Protein AF-A0A925C341-F1 (afdb_monomer_lite)

Foldseek 3Di:
DDDLDQFEEEELPLVWPVNVVVVVVVVPPPSHHYDYFDPVCSVPLVSLLVVQLVGQEYEYPDEQVVLVSSVVSLVVVPPSGHQYEYAYLNPCPPPLEQEPQCVLDPCSVVVNVPGSHYYYADPQLSVVSVPVVVCCVVVVDPPPHPDDDDDDDDQVSVIDVSVVCVVVVNDDPDDDDPPVVPDSCNVND

Structure (mmCIF, N/CA/C/O backbone):
data_AF-A0A925C341-F1
#
_entry.id   AF-A0A925C341-F1
#
loop_
_atom_site.group_PDB
_atom_site.id
_atom_site.type_symbol
_atom_site.label_atom_id
_atom_site.label_alt_id
_atom_site.label_comp_id
_atom_site.label_asym_id
_atom_site.label_entity_id
_atom_site.label_seq_id
_atom_site.pdbx_PDB_ins_code
_atom_site.Cartn_x
_atom_site.Cartn_y
_atom_site.Cartn_z
_atom_site.occupancy
_atom_site.B_iso_or_equiv
_atom_site.auth_seq_id
_atom_site.auth_comp_id
_atom_site.auth_asym_id
_atom_site.auth_atom_id
_atom_site.pdbx_PDB_model_num
ATOM 1 N N . MET A 1 1 ? -34.939 2.148 5.006 1.00 39.25 1 MET A N 1
ATOM 2 C CA . MET A 1 1 ? -34.348 3.301 5.716 1.00 39.25 1 MET A CA 1
ATOM 3 C C . MET A 1 1 ? -32.857 3.028 5.835 1.00 39.25 1 MET A C 1
ATOM 5 O O . MET A 1 1 ? -32.471 2.257 6.698 1.00 39.25 1 MET A O 1
ATOM 9 N N . SER A 1 2 ? -32.047 3.520 4.893 1.00 46.53 2 SER A N 1
ATOM 10 C CA . SER A 1 2 ? -30.595 3.312 4.934 1.00 46.53 2 SER A CA 1
ATOM 11 C C . SER A 1 2 ? -30.014 4.345 5.885 1.00 46.53 2 SER A C 1
ATOM 13 O O . SER A 1 2 ? -29.970 5.527 5.552 1.00 46.53 2 SER A O 1
ATOM 15 N N . THR A 1 3 ? -29.629 3.931 7.086 1.00 47.81 3 THR A N 1
ATOM 16 C CA . THR A 1 3 ? -28.760 4.750 7.927 1.00 47.81 3 THR A CA 1
ATOM 17 C C . THR A 1 3 ? -27.482 4.989 7.133 1.00 47.81 3 THR A C 1
ATOM 19 O O . THR A 1 3 ? -26.828 4.036 6.715 1.00 47.81 3 THR A O 1
ATOM 22 N N . SER A 1 4 ? -27.182 6.253 6.850 1.00 69.44 4 SER A N 1
ATOM 23 C CA . SER A 1 4 ? -25.931 6.686 6.231 1.00 69.44 4 SER A CA 1
ATOM 24 C C . SER A 1 4 ? -24.782 6.369 7.191 1.00 69.44 4 SER A C 1
ATOM 26 O O . SER A 1 4 ? -24.394 7.216 7.989 1.00 69.44 4 SER A O 1
ATOM 28 N N . HIS A 1 5 ? -24.298 5.126 7.178 1.00 87.06 5 HIS A N 1
ATOM 29 C CA . HIS A 1 5 ? -23.065 4.746 7.859 1.00 87.06 5 HIS A CA 1
ATOM 30 C C . HIS A 1 5 ? -21.906 5.365 7.087 1.00 87.06 5 HIS A C 1
ATOM 32 O O . HIS A 1 5 ? -21.664 4.977 5.945 1.00 87.06 5 HIS A O 1
ATOM 38 N N . THR A 1 6 ? -21.242 6.353 7.681 1.00 94.25 6 THR A N 1
ATOM 39 C CA . THR A 1 6 ? -19.999 6.910 7.144 1.00 94.25 6 THR A CA 1
ATOM 40 C C . THR A 1 6 ? -18.870 5.934 7.474 1.00 94.25 6 THR A C 1
ATOM 42 O O . THR A 1 6 ? -18.585 5.757 8.661 1.00 94.25 6 THR A O 1
ATOM 45 N N . PRO A 1 7 ? -18.225 5.295 6.480 1.00 96.69 7 PRO A N 1
ATOM 46 C CA . PRO A 1 7 ? -17.133 4.370 6.736 1.00 96.69 7 PRO A CA 1
ATOM 47 C C . PRO A 1 7 ? -15.959 5.059 7.430 1.00 96.69 7 PRO A C 1
ATOM 49 O O . PRO A 1 7 ? -15.522 6.138 7.022 1.00 96.69 7 PRO A O 1
ATOM 52 N N . LYS A 1 8 ? -15.425 4.406 8.454 1.00 97.69 8 LYS A N 1
ATOM 53 C CA . LYS A 1 8 ? -14.274 4.848 9.234 1.00 97.69 8 LYS A CA 1
ATOM 54 C C . LYS A 1 8 ? -13.004 4.202 8.702 1.00 97.69 8 LYS A C 1
ATOM 56 O O . LYS A 1 8 ? -12.953 2.984 8.526 1.00 97.69 8 LYS A O 1
ATOM 61 N N . VAL A 1 9 ? -11.973 5.008 8.479 1.00 98.00 9 VAL A N 1
ATOM 62 C CA . VAL A 1 9 ? -10.688 4.577 7.920 1.00 98.00 9 VAL A CA 1
ATOM 63 C C . VAL A 1 9 ? -9.564 4.914 8.888 1.00 98.00 9 VAL A C 1
ATOM 65 O O . VAL A 1 9 ? -9.391 6.072 9.253 1.00 98.00 9 VAL A O 1
ATOM 68 N N . PHE A 1 10 ? -8.768 3.921 9.271 1.00 97.56 10 PHE A N 1
ATOM 69 C CA . PHE A 1 10 ? -7.524 4.121 10.018 1.00 97.56 10 PHE A CA 1
ATOM 70 C C . PHE A 1 10 ? -6.320 4.000 9.078 1.00 97.56 10 PHE A C 1
ATOM 72 O O . PHE A 1 10 ? -6.251 3.064 8.285 1.00 97.56 10 PHE A O 1
ATOM 79 N N . ILE A 1 11 ? -5.360 4.922 9.169 1.00 97.00 11 ILE A N 1
ATOM 80 C CA . ILE A 1 11 ? -4.094 4.851 8.424 1.00 97.00 11 ILE A CA 1
ATOM 81 C C . ILE A 1 11 ? -2.979 4.459 9.400 1.00 97.00 11 ILE A C 1
ATOM 83 O O . ILE A 1 11 ? -2.447 5.292 10.138 1.00 97.00 11 ILE A O 1
ATOM 87 N N . ASP A 1 12 ? -2.596 3.186 9.399 1.00 95.44 12 ASP A N 1
ATOM 88 C CA . ASP A 1 12 ? -1.495 2.696 10.224 1.00 95.44 12 ASP A CA 1
ATOM 89 C C . ASP A 1 12 ? -0.165 3.063 9.556 1.00 95.44 12 ASP A C 1
ATOM 91 O O . ASP A 1 12 ? 0.133 2.615 8.451 1.00 95.44 12 ASP A O 1
ATOM 95 N N . GLY A 1 13 ? 0.623 3.932 10.191 1.00 92.19 13 GLY A N 1
ATOM 96 C CA . GLY A 1 13 ? 1.803 4.539 9.562 1.00 92.19 13 GLY A CA 1
ATOM 97 C C . GLY A 1 13 ? 1.541 5.883 8.868 1.00 92.19 13 GLY A C 1
ATOM 98 O O . GLY A 1 13 ? 2.307 6.273 7.988 1.00 92.19 13 GLY A O 1
ATOM 99 N N . GLU A 1 14 ? 0.517 6.637 9.287 1.00 88.69 14 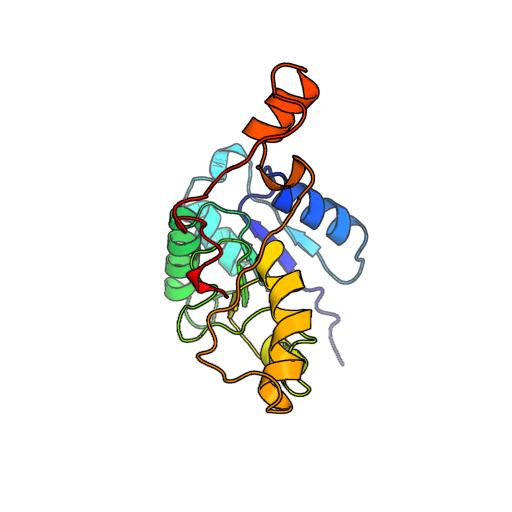GLU A N 1
ATOM 100 C CA . GLU A 1 14 ? 0.148 7.947 8.709 1.00 88.69 14 GLU A CA 1
ATOM 101 C C . GLU A 1 14 ? 1.257 9.020 8.694 1.00 88.69 14 GLU A C 1
ATOM 103 O O . GLU A 1 14 ? 1.151 10.005 7.974 1.00 88.69 14 GLU A O 1
ATOM 108 N N . ALA A 1 15 ? 2.325 8.849 9.479 1.00 85.88 15 ALA A N 1
ATOM 109 C CA . ALA A 1 15 ? 3.463 9.772 9.517 1.00 85.88 15 ALA A CA 1
ATOM 110 C C . ALA A 1 15 ? 4.525 9.500 8.430 1.00 85.88 15 ALA A C 1
ATOM 112 O O . ALA A 1 15 ? 5.465 10.281 8.284 1.00 85.88 15 ALA A O 1
ATOM 113 N N . GLY A 1 16 ? 4.434 8.373 7.715 1.00 85.62 16 GLY A N 1
ATOM 114 C CA . GLY A 1 16 ? 5.285 8.079 6.560 1.00 85.62 16 GLY A CA 1
ATOM 115 C C . GLY A 1 16 ? 4.806 8.814 5.309 1.00 85.62 16 GLY A C 1
ATOM 116 O O . GLY A 1 16 ? 3.647 9.202 5.236 1.00 85.62 16 GLY A O 1
ATOM 117 N N . THR A 1 17 ? 5.665 8.965 4.300 1.00 86.19 17 THR A N 1
ATOM 118 C CA . THR A 1 17 ? 5.344 9.689 3.051 1.00 86.19 17 THR A CA 1
ATOM 119 C C . THR A 1 17 ? 4.051 9.196 2.396 1.00 86.19 17 THR A C 1
ATOM 121 O O . THR A 1 17 ? 3.150 9.991 2.150 1.00 86.19 17 THR A O 1
ATOM 124 N N . THR A 1 18 ? 3.902 7.880 2.217 1.00 90.06 18 THR A N 1
ATOM 125 C CA . THR A 1 18 ? 2.676 7.269 1.674 1.00 90.06 18 THR A CA 1
ATOM 126 C C . THR A 1 18 ? 1.452 7.555 2.547 1.00 90.06 18 THR A C 1
ATOM 128 O O . THR A 1 18 ? 0.382 7.877 2.038 1.00 90.06 18 THR A O 1
ATOM 131 N N . GLY A 1 19 ? 1.607 7.463 3.872 1.00 92.69 19 GLY A N 1
ATOM 132 C CA . GLY A 1 19 ? 0.531 7.718 4.828 1.00 92.69 19 GLY A CA 1
ATOM 133 C C . GLY A 1 19 ? 0.066 9.173 4.825 1.00 92.69 19 GLY A C 1
ATOM 134 O O . GLY A 1 19 ? -1.139 9.415 4.848 1.00 92.69 19 GLY A O 1
ATOM 135 N N . LEU A 1 20 ? 1.002 10.121 4.722 1.00 91.38 20 LEU A N 1
ATOM 136 C CA . LEU A 1 20 ? 0.723 11.553 4.618 1.00 91.38 20 LEU A CA 1
ATOM 137 C C . LEU A 1 20 ? -0.084 11.859 3.354 1.00 91.38 20 LEU A C 1
ATOM 139 O O . LEU A 1 20 ? -1.140 12.474 3.450 1.00 91.38 20 LEU A O 1
ATOM 143 N N . GLU A 1 21 ? 0.340 11.355 2.192 1.00 92.31 21 GLU A N 1
ATOM 144 C CA . GLU A 1 21 ? -0.402 11.566 0.943 1.00 92.31 21 GLU A CA 1
ATOM 145 C C . GLU A 1 21 ? -1.815 10.975 0.986 1.00 92.31 21 GLU A C 1
ATOM 147 O O . GLU A 1 21 ? -2.765 11.582 0.489 1.00 92.31 21 GLU A O 1
ATOM 152 N N . ILE A 1 22 ? -1.975 9.776 1.556 1.00 94.75 22 ILE A N 1
ATOM 153 C CA . ILE A 1 22 ? -3.294 9.149 1.695 1.00 94.75 22 ILE A CA 1
ATOM 154 C C . ILE A 1 22 ? -4.168 9.980 2.627 1.00 94.75 22 ILE A C 1
ATOM 156 O O . ILE A 1 22 ? -5.316 10.254 2.288 1.00 94.75 22 ILE A O 1
ATOM 160 N N . ARG A 1 23 ? -3.635 10.428 3.766 1.00 94.00 23 ARG A N 1
ATOM 161 C CA . ARG A 1 23 ? -4.369 11.285 4.698 1.00 94.00 23 ARG A CA 1
ATOM 162 C C . ARG A 1 23 ? -4.805 12.585 4.031 1.00 94.00 23 ARG A C 1
ATOM 164 O O . ARG A 1 23 ? -5.965 12.960 4.164 1.00 94.00 23 ARG A O 1
ATOM 171 N N . ASP A 1 24 ? -3.919 13.227 3.278 1.00 93.19 24 ASP A N 1
ATOM 172 C CA . ASP A 1 24 ? -4.217 14.475 2.576 1.00 93.19 24 ASP A CA 1
ATOM 173 C C . ASP A 1 24 ? -5.306 14.276 1.509 1.00 93.19 24 ASP A C 1
ATOM 175 O O . ASP A 1 24 ? -6.201 15.111 1.370 1.00 93.19 24 ASP A O 1
ATOM 179 N N . ARG A 1 25 ? -5.303 13.141 0.795 1.00 94.31 25 ARG A N 1
ATOM 180 C CA . ARG A 1 25 ? -6.384 12.776 -0.139 1.00 94.31 25 ARG A CA 1
ATOM 181 C C . ARG A 1 25 ? -7.706 12.528 0.592 1.00 94.31 25 ARG A C 1
ATOM 183 O O . ARG A 1 25 ? -8.734 13.058 0.179 1.00 94.31 25 ARG A O 1
ATOM 190 N N . LEU A 1 26 ? -7.687 11.757 1.681 1.00 94.88 26 LEU A N 1
ATOM 191 C CA . LEU A 1 26 ? -8.894 11.412 2.440 1.00 94.88 26 LEU A CA 1
ATOM 192 C C . LEU A 1 26 ? -9.479 12.601 3.213 1.00 94.88 26 LEU A C 1
ATOM 194 O O . LEU A 1 26 ? -10.687 12.642 3.416 1.00 94.88 26 LEU A O 1
ATOM 198 N N . ALA A 1 27 ? -8.674 13.604 3.573 1.00 90.69 27 ALA A N 1
ATOM 199 C CA . ALA A 1 27 ? -9.156 14.845 4.187 1.00 90.69 27 ALA A CA 1
ATOM 200 C C . ALA A 1 27 ? -10.160 15.608 3.300 1.00 90.69 27 ALA A C 1
ATOM 202 O O . ALA A 1 27 ? -10.959 16.395 3.805 1.00 90.69 27 ALA A O 1
ATOM 203 N N . HIS A 1 28 ? -10.139 15.355 1.989 1.00 92.50 28 HIS A N 1
ATOM 204 C CA . HIS A 1 28 ? -11.037 15.956 1.006 1.00 92.50 28 HIS A CA 1
ATOM 205 C C . HIS A 1 28 ? -12.145 14.996 0.533 1.00 92.50 28 HIS A C 1
ATOM 207 O O . HIS A 1 28 ? -12.879 15.328 -0.397 1.00 92.50 28 HIS A O 1
ATOM 213 N N . GLU A 1 29 ? -12.286 13.816 1.147 1.00 94.88 29 GLU A N 1
ATOM 214 C CA . GLU A 1 29 ? -13.308 12.822 0.804 1.00 94.88 29 GLU A CA 1
ATOM 215 C C . GLU A 1 29 ? -14.443 12.838 1.847 1.00 94.88 29 GLU A C 1
ATOM 217 O O . GLU A 1 29 ? -14.326 12.212 2.900 1.00 94.88 29 GLU A O 1
ATOM 222 N N . PRO A 1 30 ? -15.574 13.522 1.580 1.00 93.50 30 PRO A N 1
ATOM 223 C CA . PRO A 1 30 ? -16.647 13.691 2.563 1.00 93.50 30 PRO A CA 1
ATOM 224 C C . PRO A 1 30 ? -17.398 12.392 2.885 1.00 93.50 30 PRO A C 1
ATOM 226 O O . PRO A 1 30 ? -18.218 12.369 3.803 1.00 93.50 30 PRO A O 1
ATOM 229 N N . ARG A 1 31 ? -17.172 11.316 2.120 1.00 95.19 31 ARG A N 1
ATOM 230 C CA . ARG A 1 31 ? -17.833 10.024 2.329 1.00 95.19 31 ARG A CA 1
ATOM 231 C C . ARG A 1 31 ? -17.152 9.154 3.377 1.00 95.19 31 ARG A C 1
ATOM 233 O O . ARG A 1 31 ? -17.710 8.107 3.672 1.00 95.19 31 ARG A O 1
ATOM 240 N N . VAL A 1 32 ? -15.991 9.530 3.915 1.00 95.81 32 VAL A N 1
ATOM 241 C CA . VAL A 1 32 ? -15.264 8.727 4.911 1.00 95.81 32 VAL A CA 1
ATOM 242 C C . VAL A 1 32 ? -14.876 9.552 6.132 1.00 95.81 32 VAL A C 1
ATOM 244 O O . VAL A 1 32 ? -14.688 10.761 6.058 1.00 95.81 32 VAL A O 1
ATOM 247 N N . GLU A 1 33 ? -14.725 8.881 7.267 1.00 96.31 33 GLU A N 1
ATOM 248 C CA . GLU A 1 33 ? -14.211 9.459 8.504 1.00 96.31 33 GLU A CA 1
ATOM 249 C C . GLU A 1 33 ? -12.816 8.891 8.787 1.00 96.31 33 GLU A C 1
ATOM 251 O O . GLU A 1 33 ? -12.662 7.687 8.982 1.00 96.31 33 GLU A O 1
ATOM 256 N N . VAL A 1 34 ? -11.784 9.737 8.823 1.00 95.62 34 VAL A N 1
ATOM 257 C CA . VAL A 1 34 ? -10.418 9.290 9.139 1.00 95.62 34 VAL A CA 1
ATOM 258 C C . VAL A 1 34 ? -10.222 9.227 10.656 1.00 95.62 34 VAL A C 1
ATOM 260 O O . VAL A 1 34 ? -10.560 10.160 11.385 1.00 95.62 34 VAL A O 1
ATOM 263 N N . ARG A 1 35 ? -9.667 8.114 11.136 1.00 95.25 35 ARG A N 1
ATOM 264 C CA . ARG A 1 35 ? -9.288 7.863 12.528 1.00 95.25 35 ARG A CA 1
ATOM 265 C C . ARG A 1 35 ? -7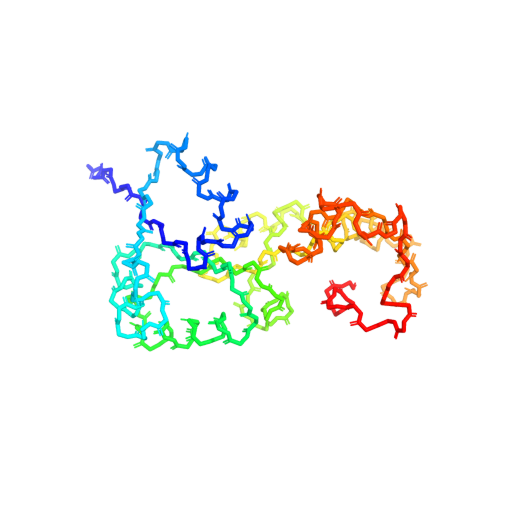.773 7.756 12.654 1.00 95.25 35 ARG A C 1
ATOM 267 O O . ARG A 1 35 ? -7.108 7.239 11.759 1.00 95.25 35 ARG A O 1
ATOM 274 N N . SER A 1 36 ? -7.267 8.168 13.811 1.00 91.81 36 SER A N 1
ATOM 275 C CA . SER A 1 36 ? -5.848 8.110 14.164 1.00 91.81 36 SER A CA 1
ATOM 276 C C . SER A 1 36 ? -5.681 7.632 15.601 1.00 91.81 36 SER A C 1
ATOM 278 O O . SER A 1 36 ? -6.541 7.861 16.452 1.00 91.81 36 SER A O 1
ATOM 280 N N . ILE A 1 37 ? -4.557 6.975 15.871 1.00 92.44 37 ILE A N 1
ATOM 281 C CA . ILE A 1 37 ? -4.109 6.646 17.229 1.00 92.44 37 ILE A CA 1
ATOM 282 C C . ILE A 1 37 ? -3.261 7.816 17.731 1.00 92.44 37 ILE A C 1
ATOM 284 O O . ILE A 1 37 ? -2.598 8.479 16.934 1.00 92.44 37 ILE A O 1
ATOM 288 N N . ASP A 1 38 ? -3.243 8.049 19.045 1.00 90.12 38 ASP A N 1
ATOM 289 C CA . ASP A 1 38 ? -2.263 8.952 19.652 1.00 90.12 38 ASP A CA 1
ATOM 290 C C . ASP A 1 38 ? -0.846 8.627 19.116 1.00 90.12 38 ASP A C 1
ATOM 292 O O . ASP A 1 38 ? -0.405 7.473 19.206 1.00 90.12 38 ASP A O 1
ATOM 296 N N . PRO A 1 39 ? -0.106 9.606 18.560 1.00 88.00 39 PRO A N 1
ATOM 297 C CA . PRO A 1 39 ? 1.240 9.385 18.041 1.00 88.00 39 PRO A CA 1
ATOM 298 C C . PRO A 1 39 ? 2.203 8.703 19.027 1.00 88.00 39 PRO A C 1
ATOM 300 O O . PRO A 1 39 ? 3.107 7.983 18.588 1.00 88.00 39 PRO A O 1
ATOM 303 N N . ALA A 1 40 ? 2.019 8.887 20.339 1.00 91.06 40 ALA A N 1
ATOM 304 C CA . ALA A 1 40 ? 2.802 8.217 21.378 1.00 91.06 40 ALA A CA 1
ATOM 305 C C . ALA A 1 40 ? 2.497 6.711 21.480 1.00 91.06 40 ALA A C 1
ATOM 307 O O . ALA A 1 40 ? 3.376 5.926 21.834 1.00 91.06 40 ALA A O 1
ATOM 308 N N . LEU A 1 41 ? 1.283 6.295 21.112 1.00 91.44 41 LEU A N 1
ATOM 309 C CA . LEU A 1 41 ? 0.786 4.918 21.183 1.00 91.44 41 LEU A CA 1
ATOM 310 C C . LEU A 1 41 ? 0.821 4.187 19.832 1.00 91.44 41 LEU A C 1
ATOM 312 O O . LEU A 1 41 ? 0.426 3.032 19.746 1.00 91.44 41 LEU A O 1
ATOM 316 N N . ARG A 1 42 ? 1.340 4.798 18.760 1.00 84.38 42 ARG A N 1
ATOM 317 C CA . ARG A 1 42 ? 1.352 4.196 17.405 1.00 84.38 42 ARG A CA 1
ATOM 318 C C . ARG A 1 42 ? 2.088 2.849 17.287 1.00 84.38 42 ARG A C 1
ATOM 320 O O . ARG A 1 42 ? 1.874 2.094 16.339 1.00 84.38 42 ARG A O 1
ATOM 327 N N . LYS A 1 43 ? 3.003 2.560 18.218 1.00 86.69 43 LYS A N 1
ATOM 328 C CA . LYS A 1 43 ? 3.723 1.275 18.309 1.00 86.69 43 LYS A CA 1
ATOM 329 C C . LYS A 1 43 ? 3.123 0.323 19.349 1.00 86.69 43 LYS A C 1
ATOM 331 O O . LYS A 1 43 ? 3.606 -0.795 19.481 1.00 86.69 43 LYS A O 1
ATOM 336 N N . ASP A 1 44 ? 2.106 0.761 20.084 1.00 93.25 44 ASP A N 1
ATOM 337 C CA . ASP A 1 44 ? 1.433 -0.043 21.093 1.00 93.25 44 ASP A CA 1
ATOM 338 C C . ASP A 1 44 ? 0.422 -0.990 20.431 1.00 93.25 44 ASP A C 1
ATOM 340 O O . ASP A 1 44 ? -0.486 -0.572 19.706 1.00 93.25 44 ASP A O 1
ATOM 344 N N . GLN A 1 45 ? 0.587 -2.292 20.668 1.00 93.12 45 GLN A N 1
ATOM 345 C CA . GLN A 1 45 ? -0.260 -3.312 20.049 1.00 93.12 45 GLN A CA 1
ATOM 346 C C . GLN A 1 45 ? -1.699 -3.285 20.576 1.00 93.12 45 GLN A C 1
ATOM 348 O O . GLN A 1 45 ? -2.622 -3.606 19.826 1.00 93.12 45 GLN A O 1
ATOM 353 N N . ALA A 1 46 ? -1.918 -2.906 21.839 1.00 94.19 46 ALA A N 1
ATOM 354 C CA . ALA A 1 46 ? -3.254 -2.855 22.423 1.00 94.19 46 ALA A CA 1
ATOM 355 C C . ALA A 1 46 ? -4.050 -1.671 21.861 1.00 94.19 46 ALA A C 1
ATOM 357 O O . ALA A 1 46 ? -5.201 -1.851 21.465 1.00 94.19 46 ALA A O 1
ATOM 358 N N . ALA A 1 47 ? -3.421 -0.500 21.740 1.00 95.50 47 ALA A N 1
ATOM 359 C CA . ALA A 1 47 ? -3.993 0.679 21.101 1.00 95.50 47 ALA A CA 1
ATOM 360 C C . ALA A 1 47 ? -4.318 0.407 19.628 1.00 95.50 47 ALA A C 1
ATOM 362 O O . ALA A 1 47 ? -5.423 0.706 19.174 1.00 95.50 47 ALA A O 1
ATOM 363 N N . ARG A 1 48 ? -3.403 -0.240 18.895 1.00 95.69 48 ARG A N 1
ATOM 364 C CA . ARG A 1 48 ? -3.653 -0.645 17.507 1.00 95.69 48 ARG A CA 1
ATOM 365 C C . ARG A 1 48 ? -4.821 -1.616 17.403 1.00 95.69 48 ARG A C 1
ATOM 367 O O . ARG A 1 48 ? -5.724 -1.399 16.605 1.00 95.69 48 ARG A O 1
ATOM 374 N N . ARG A 1 49 ? -4.853 -2.652 18.243 1.00 95.88 49 ARG A N 1
ATOM 375 C CA . ARG A 1 49 ? -5.958 -3.618 18.270 1.00 95.88 49 ARG A CA 1
ATOM 376 C C . ARG A 1 49 ? -7.296 -2.964 18.621 1.00 95.88 49 ARG A C 1
ATOM 378 O O . ARG A 1 49 ? -8.316 -3.371 18.074 1.00 95.88 49 ARG A O 1
ATOM 385 N N . ALA A 1 50 ? -7.309 -1.996 19.537 1.00 95.88 50 ALA A N 1
ATOM 386 C CA . ALA A 1 50 ? -8.509 -1.233 19.869 1.00 95.88 50 ALA A CA 1
ATOM 387 C C . ALA A 1 50 ? -8.996 -0.432 18.654 1.00 95.88 50 ALA A C 1
ATOM 389 O O . ALA A 1 50 ? -10.145 -0.590 18.260 1.00 95.88 50 ALA A O 1
ATOM 390 N N . MET A 1 51 ? -8.099 0.308 17.994 1.00 97.12 51 MET A N 1
ATOM 391 C CA . MET A 1 51 ? -8.420 1.074 16.786 1.00 97.12 51 MET A CA 1
ATOM 392 C C . MET A 1 51 ? -8.960 0.194 15.654 1.00 97.12 51 MET A C 1
ATOM 394 O O . MET A 1 51 ? -9.943 0.557 15.017 1.00 97.12 51 MET A O 1
ATOM 398 N N . LEU A 1 52 ? -8.369 -0.986 15.426 1.00 97.62 52 LEU A N 1
ATOM 399 C CA . LEU A 1 52 ? -8.836 -1.918 14.394 1.00 97.62 52 LEU A CA 1
ATOM 400 C C . LEU A 1 52 ? -10.304 -2.332 14.588 1.00 97.62 52 LEU A C 1
ATOM 402 O O . LEU A 1 52 ? -11.001 -2.499 13.597 1.00 97.62 52 LEU A O 1
ATOM 406 N N . ARG A 1 53 ? -10.791 -2.453 15.831 1.00 96.50 53 ARG A N 1
ATOM 407 C CA . ARG A 1 53 ? -12.205 -2.774 16.113 1.00 96.50 53 ARG A CA 1
ATOM 408 C C . ARG A 1 53 ? -13.168 -1.619 15.836 1.00 96.50 53 ARG A C 1
ATOM 410 O O . ARG A 1 53 ? -14.373 -1.833 15.774 1.00 96.50 53 ARG A O 1
ATOM 417 N N . GLU A 1 54 ? -12.663 -0.393 15.753 1.00 96.12 54 GLU A N 1
ATOM 418 C CA . GLU A 1 54 ? -13.483 0.818 15.656 1.00 96.12 54 GLU A CA 1
ATOM 419 C C . GLU A 1 54 ? -13.642 1.337 14.223 1.00 96.12 54 GLU A C 1
ATOM 421 O O . GLU A 1 54 ? -14.387 2.299 14.000 1.00 96.12 54 GLU A O 1
ATOM 426 N N . VAL A 1 55 ? -12.947 0.725 13.261 1.00 98.00 55 VAL A N 1
ATOM 427 C CA . VAL A 1 55 ? -12.906 1.159 11.862 1.00 98.00 55 VAL A CA 1
ATOM 428 C C . VAL A 1 55 ? -13.446 0.100 10.911 1.00 98.00 55 VAL A C 1
ATOM 430 O O . VAL A 1 55 ? -13.439 -1.087 11.209 1.00 98.00 55 VAL A O 1
ATOM 433 N N . ASP A 1 56 ? -13.895 0.535 9.736 1.00 97.75 56 ASP A N 1
ATOM 434 C CA . ASP A 1 56 ? -14.366 -0.354 8.671 1.00 97.75 56 ASP A CA 1
ATOM 435 C C . ASP A 1 56 ? -13.218 -0.797 7.748 1.00 97.75 56 ASP A C 1
ATOM 437 O O . ASP A 1 56 ? -13.273 -1.858 7.119 1.00 97.75 56 ASP A O 1
ATOM 441 N N . LEU A 1 57 ? -12.173 0.030 7.650 1.00 97.94 57 LEU A N 1
ATOM 442 C CA . LEU A 1 57 ? -10.996 -0.184 6.815 1.00 97.94 57 LEU A CA 1
ATOM 443 C C . LEU A 1 57 ? -9.737 0.295 7.544 1.00 97.94 57 LEU A C 1
ATOM 445 O O . LEU A 1 57 ? -9.708 1.392 8.102 1.00 97.94 57 LEU A O 1
ATOM 449 N N . VAL A 1 58 ? -8.666 -0.489 7.459 1.00 98.31 58 VAL A N 1
ATOM 450 C CA . VAL A 1 58 ? -7.311 -0.046 7.794 1.00 98.31 58 VAL A CA 1
ATOM 451 C C . VAL A 1 58 ? -6.440 -0.010 6.541 1.00 98.31 58 VAL A C 1
ATOM 453 O O . VAL A 1 58 ? -6.437 -0.951 5.744 1.00 98.31 58 VAL A O 1
ATOM 456 N N . VAL A 1 59 ? -5.693 1.079 6.373 1.00 98.38 59 VAL A N 1
ATOM 457 C CA . VAL A 1 59 ? -4.664 1.229 5.344 1.00 98.38 59 VAL A CA 1
ATOM 458 C C . VAL A 1 59 ? -3.292 1.088 5.996 1.00 98.38 59 VAL A C 1
ATOM 460 O O . VAL A 1 59 ? -2.961 1.855 6.899 1.00 98.38 59 VAL A O 1
ATOM 463 N N . LEU A 1 60 ? -2.500 0.109 5.562 1.00 97.88 60 LEU A N 1
ATOM 464 C CA . LEU A 1 60 ? -1.175 -0.166 6.114 1.00 97.88 60 LEU A CA 1
ATOM 465 C C . LEU A 1 60 ? -0.110 0.559 5.292 1.00 97.88 60 LEU A C 1
ATOM 467 O O . LEU A 1 60 ? 0.228 0.159 4.180 1.00 97.88 60 LEU A O 1
ATOM 471 N N . CYS A 1 61 ? 0.448 1.615 5.870 1.00 95.44 61 CYS A N 1
ATOM 472 C CA . CYS A 1 61 ? 1.566 2.395 5.345 1.00 95.44 61 CYS A CA 1
ATOM 473 C C . CYS A 1 61 ? 2.835 2.070 6.144 1.00 95.44 61 CYS A C 1
ATOM 475 O O . CYS A 1 61 ? 3.511 2.953 6.678 1.00 95.44 61 CYS A O 1
ATOM 477 N N . LEU A 1 62 ? 3.116 0.774 6.278 1.00 94.12 62 LEU A N 1
ATOM 478 C CA . LEU A 1 62 ? 4.099 0.223 7.205 1.00 94.12 62 LEU A CA 1
ATOM 479 C C . LEU A 1 62 ? 5.219 -0.535 6.476 1.00 94.12 62 LEU A C 1
ATOM 481 O O . LEU A 1 62 ? 5.019 -1.020 5.362 1.00 94.12 62 LEU A O 1
ATOM 485 N N . PRO A 1 63 ? 6.390 -0.707 7.118 1.00 93.00 63 PRO A N 1
ATOM 486 C CA . PRO A 1 63 ? 7.340 -1.744 6.730 1.00 93.00 63 PRO A CA 1
ATOM 487 C C . PRO A 1 63 ? 6.704 -3.140 6.784 1.00 93.00 63 PRO A C 1
ATOM 489 O O . PRO A 1 63 ? 5.807 -3.379 7.594 1.00 93.00 63 PRO A O 1
ATOM 492 N N . ASP A 1 64 ? 7.220 -4.068 5.976 1.00 95.12 64 ASP A N 1
ATOM 493 C CA . ASP A 1 64 ? 6.618 -5.392 5.755 1.00 95.12 64 ASP A CA 1
ATOM 494 C C . ASP A 1 64 ? 6.338 -6.171 7.055 1.00 95.12 64 ASP A C 1
ATOM 496 O O . ASP A 1 64 ? 5.267 -6.756 7.206 1.00 95.12 64 ASP A O 1
ATOM 500 N N . ASP A 1 65 ? 7.266 -6.161 8.016 1.00 96.00 65 ASP A N 1
ATOM 501 C CA . ASP A 1 65 ? 7.094 -6.893 9.279 1.00 96.00 65 ASP A CA 1
ATOM 502 C C . ASP A 1 65 ? 5.983 -6.290 10.146 1.00 96.00 65 ASP A C 1
ATOM 504 O O . ASP A 1 65 ? 5.126 -7.011 10.653 1.00 96.00 65 ASP A O 1
ATOM 508 N N . ALA A 1 66 ? 5.920 -4.961 10.232 1.00 95.31 66 ALA A N 1
ATOM 509 C CA . ALA A 1 66 ? 4.861 -4.273 10.962 1.00 95.31 66 ALA A CA 1
ATOM 510 C C . ALA A 1 66 ? 3.491 -4.440 10.277 1.00 95.31 66 ALA A C 1
ATOM 512 O O . ALA A 1 66 ? 2.478 -4.568 10.963 1.00 95.31 66 ALA A O 1
ATOM 513 N N . ALA A 1 67 ? 3.448 -4.494 8.940 1.00 97.38 67 ALA A N 1
ATOM 514 C CA . ALA A 1 67 ? 2.221 -4.794 8.204 1.00 97.38 67 ALA A CA 1
ATOM 515 C C . ALA A 1 67 ? 1.701 -6.202 8.540 1.00 97.38 67 ALA A C 1
ATOM 517 O O . ALA A 1 67 ? 0.518 -6.367 8.842 1.00 97.38 67 ALA A O 1
ATOM 518 N N . LYS A 1 68 ? 2.584 -7.210 8.572 1.00 97.88 68 LYS A N 1
ATOM 519 C CA . LYS A 1 68 ? 2.237 -8.585 8.979 1.00 97.88 68 LYS A CA 1
ATOM 520 C C . LYS A 1 68 ? 1.743 -8.653 10.424 1.00 97.88 68 LYS A C 1
ATOM 522 O O . LYS A 1 68 ? 0.763 -9.343 10.691 1.00 97.88 68 LYS A O 1
ATOM 527 N N . GLU A 1 69 ? 2.373 -7.924 11.346 1.00 97.12 69 GLU A N 1
ATOM 528 C CA . GLU A 1 69 ? 1.908 -7.825 12.736 1.00 97.12 69 GLU A CA 1
ATOM 529 C C . GLU A 1 69 ? 0.489 -7.249 12.822 1.00 97.12 69 GLU A C 1
ATOM 531 O O . GLU A 1 69 ? -0.359 -7.799 13.524 1.00 97.12 69 GLU A O 1
ATOM 536 N N . THR A 1 70 ? 0.196 -6.172 12.086 1.00 97.12 70 THR A N 1
ATOM 537 C CA . THR A 1 70 ? -1.147 -5.574 12.066 1.00 97.12 70 THR A CA 1
ATOM 538 C C . THR A 1 70 ? -2.185 -6.518 11.453 1.00 97.12 70 THR A C 1
ATOM 540 O O . THR A 1 70 ? -3.290 -6.627 11.985 1.00 97.12 70 THR A O 1
ATOM 543 N N . VAL A 1 71 ? -1.838 -7.264 10.398 1.00 97.94 71 VAL A N 1
ATOM 544 C CA . VAL A 1 71 ? -2.712 -8.310 9.836 1.00 97.94 71 VAL A CA 1
ATOM 545 C C . VAL A 1 71 ? -2.970 -9.418 10.857 1.00 97.94 71 VAL A C 1
ATOM 547 O O . VAL A 1 71 ? -4.119 -9.799 11.052 1.00 97.94 71 VAL A O 1
ATOM 550 N N . ALA A 1 72 ? -1.950 -9.885 11.582 1.00 97.69 72 ALA A N 1
ATOM 551 C CA . ALA A 1 72 ? -2.129 -10.893 12.629 1.00 97.69 72 ALA A CA 1
ATOM 552 C C . ALA A 1 72 ? -3.044 -10.401 13.769 1.00 97.69 72 ALA A C 1
ATOM 554 O O . ALA A 1 72 ? -3.847 -11.169 14.305 1.00 97.69 72 ALA A O 1
ATOM 555 N N . LEU A 1 73 ? -2.965 -9.113 14.125 1.00 97.00 73 LEU A N 1
ATOM 556 C CA . LEU A 1 73 ? -3.883 -8.495 15.084 1.00 97.00 73 LEU A CA 1
ATOM 557 C C . LEU A 1 73 ? -5.323 -8.470 14.566 1.00 97.00 73 LEU A C 1
ATOM 559 O O . LEU A 1 73 ? -6.227 -8.784 15.338 1.00 97.00 73 LEU A O 1
ATOM 563 N N . ALA A 1 74 ? -5.530 -8.123 13.292 1.00 97.19 74 ALA A N 1
ATOM 564 C CA . ALA A 1 74 ? -6.844 -8.147 12.654 1.00 97.19 74 ALA A CA 1
ATOM 565 C C . ALA A 1 74 ? -7.415 -9.573 12.593 1.00 97.19 74 ALA A C 1
ATOM 567 O O . ALA A 1 74 ? -8.579 -9.782 12.913 1.00 97.19 74 ALA A O 1
ATOM 568 N N . ASP A 1 75 ? -6.590 -10.575 12.297 1.00 96.50 75 ASP A N 1
ATOM 569 C CA . ASP A 1 75 ? -7.015 -11.979 12.237 1.00 96.50 75 ASP A CA 1
ATOM 570 C C . ASP A 1 75 ? -7.520 -12.480 13.592 1.00 96.50 75 ASP A C 1
ATOM 572 O O . ASP A 1 75 ? -8.511 -13.206 13.669 1.00 96.50 75 ASP A O 1
ATOM 576 N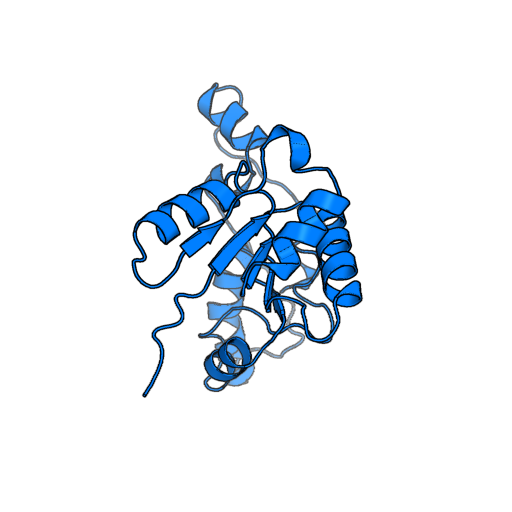 N . ALA A 1 76 ? -6.908 -12.010 14.681 1.00 97.00 76 ALA A N 1
ATOM 577 C CA . ALA A 1 76 ? -7.352 -12.292 16.042 1.00 97.00 76 ALA A CA 1
ATOM 578 C C . ALA A 1 76 ? -8.666 -11.580 16.442 1.00 97.00 76 ALA A C 1
ATOM 580 O O . ALA A 1 76 ? -9.131 -11.777 17.570 1.00 97.00 76 ALA A O 1
ATOM 581 N N . LEU A 1 77 ? -9.241 -10.731 15.579 1.00 96.19 77 LEU A N 1
ATOM 582 C CA . LEU A 1 77 ? -10.559 -10.104 15.759 1.00 96.19 77 LEU A CA 1
ATOM 583 C C . LEU A 1 77 ? -11.696 -10.888 15.083 1.00 96.19 77 LEU A C 1
ATOM 585 O O . LEU A 1 77 ? -12.851 -10.679 15.437 1.00 96.19 77 LEU A O 1
ATOM 589 N N . GLY A 1 78 ? -11.399 -11.808 14.159 1.00 94.19 78 GLY A N 1
ATOM 590 C CA . GLY A 1 78 ? -12.425 -12.596 13.471 1.00 94.19 78 GLY A CA 1
ATOM 591 C C . GLY A 1 78 ? -13.388 -11.726 12.655 1.00 94.19 78 GLY A C 1
ATOM 592 O O . GLY A 1 78 ? -12.958 -10.963 11.793 1.00 94.19 78 GLY A O 1
ATOM 593 N N . ASP A 1 79 ? -14.691 -11.850 12.911 1.00 91.69 79 ASP A N 1
ATOM 594 C CA . ASP A 1 79 ? -15.727 -11.099 12.184 1.00 91.69 79 ASP A CA 1
ATOM 595 C C . ASP A 1 79 ? -15.736 -9.596 12.504 1.00 91.69 79 ASP A C 1
ATOM 597 O O . ASP A 1 79 ? -16.224 -8.813 11.691 1.00 91.69 79 ASP A O 1
ATOM 601 N N . ASP A 1 80 ? -15.127 -9.191 13.624 1.00 92.81 80 ASP A N 1
ATOM 602 C CA . ASP A 1 80 ? -14.951 -7.783 14.005 1.00 92.81 80 ASP A CA 1
ATOM 603 C C . ASP A 1 80 ? -13.738 -7.130 13.311 1.00 92.81 80 ASP A C 1
ATOM 605 O O . ASP A 1 80 ? -13.398 -5.979 13.591 1.00 92.81 80 ASP A O 1
ATOM 609 N N . ALA A 1 81 ? -13.019 -7.868 12.457 1.00 97.19 81 ALA A N 1
ATOM 610 C CA . ALA A 1 81 ? -11.853 -7.348 11.757 1.00 97.19 81 ALA A CA 1
ATOM 611 C C . ALA A 1 81 ? -12.254 -6.349 10.654 1.00 97.19 81 ALA A C 1
ATOM 613 O O . ALA A 1 81 ? -13.155 -6.640 9.856 1.00 97.19 81 ALA A O 1
ATOM 614 N N . PRO A 1 82 ? -11.540 -5.216 10.523 1.00 98.12 82 PRO A N 1
ATOM 615 C CA . PRO A 1 82 ? -11.765 -4.293 9.424 1.00 98.12 82 PRO A CA 1
ATOM 616 C C . PRO A 1 82 ? -11.295 -4.912 8.106 1.00 98.12 82 PRO A C 1
ATOM 618 O O . PRO A 1 82 ? -10.489 -5.850 8.068 1.00 98.12 82 PRO A O 1
ATOM 621 N N . ARG A 1 83 ? -11.735 -4.333 6.987 1.00 98.44 83 ARG A N 1
ATOM 622 C CA . ARG A 1 83 ? -11.069 -4.582 5.703 1.00 98.44 83 ARG A CA 1
ATOM 623 C C . ARG A 1 83 ? -9.637 -4.052 5.771 1.00 98.44 83 ARG A C 1
ATOM 625 O O . ARG A 1 83 ? -9.359 -3.090 6.484 1.00 98.44 83 ARG A O 1
ATOM 632 N N . ILE A 1 84 ? -8.732 -4.650 5.004 1.00 98.69 84 ILE A N 1
ATOM 633 C CA . ILE A 1 84 ? -7.315 -4.276 4.991 1.00 98.69 84 ILE A CA 1
ATOM 634 C C . ILE A 1 84 ? -6.907 -3.877 3.578 1.00 98.69 84 ILE A C 1
ATOM 636 O O . ILE A 1 84 ? -7.110 -4.641 2.633 1.00 98.69 84 ILE A O 1
ATOM 640 N N . LEU A 1 85 ? -6.300 -2.699 3.453 1.00 98.56 85 LEU A N 1
ATOM 641 C CA . LEU A 1 85 ? -5.574 -2.254 2.270 1.00 98.56 85 LEU A CA 1
ATOM 642 C C . LEU A 1 85 ? -4.096 -2.110 2.637 1.00 98.56 85 LEU A C 1
ATOM 644 O O . LEU A 1 85 ? -3.734 -1.219 3.397 1.00 98.56 85 LEU A O 1
ATOM 648 N N . ASP A 1 86 ? -3.237 -2.980 2.122 1.00 98.50 86 ASP A N 1
ATOM 649 C CA . ASP A 1 86 ? -1.812 -2.971 2.457 1.00 98.50 86 ASP A CA 1
ATOM 650 C C . ASP A 1 86 ? -0.971 -2.342 1.345 1.00 98.50 86 ASP A C 1
ATOM 652 O O . ASP A 1 86 ? -0.965 -2.844 0.224 1.00 98.50 86 ASP A O 1
ATOM 656 N N . ALA A 1 87 ? -0.253 -1.257 1.649 1.00 96.94 87 ALA A N 1
ATOM 657 C CA . ALA A 1 87 ? 0.668 -0.602 0.718 1.00 96.94 87 ALA A CA 1
ATOM 658 C C . ALA A 1 87 ? 2.102 -1.154 0.768 1.00 96.94 87 ALA A C 1
ATOM 660 O O . ALA A 1 87 ? 2.928 -0.808 -0.086 1.00 96.94 87 ALA A O 1
ATOM 661 N N . SER A 1 88 ? 2.404 -2.015 1.742 1.00 95.31 88 SER A N 1
ATOM 662 C CA . SER A 1 88 ? 3.695 -2.687 1.854 1.00 95.31 88 SER A CA 1
ATOM 663 C C . SER A 1 88 ? 3.895 -3.736 0.753 1.00 95.31 88 SER A C 1
ATOM 665 O O . SER A 1 88 ? 3.022 -3.992 -0.081 1.00 95.31 88 SER A O 1
ATOM 667 N N . THR A 1 89 ? 5.075 -4.352 0.727 1.00 95.25 89 THR A N 1
ATOM 668 C CA . THR A 1 89 ? 5.368 -5.452 -0.202 1.00 95.25 89 THR A CA 1
ATOM 669 C C . THR A 1 89 ? 4.965 -6.813 0.366 1.00 95.25 89 THR A C 1
ATOM 671 O O . THR A 1 89 ? 4.913 -7.792 -0.375 1.00 95.25 89 THR A O 1
ATOM 674 N N . ALA A 1 90 ? 4.621 -6.880 1.658 1.00 96.75 90 ALA A N 1
ATOM 675 C CA . ALA A 1 90 ? 4.411 -8.119 2.403 1.00 96.75 90 ALA A CA 1
ATOM 676 C C . ALA A 1 90 ? 3.359 -9.057 1.798 1.00 96.75 90 ALA A C 1
ATOM 678 O O . ALA A 1 90 ? 3.501 -10.274 1.920 1.00 96.75 90 ALA A O 1
ATOM 679 N N . HIS A 1 91 ? 2.317 -8.506 1.167 1.00 97.50 91 HIS A N 1
ATOM 680 C CA . HIS A 1 91 ? 1.146 -9.281 0.757 1.00 97.50 91 HIS A CA 1
ATOM 681 C C . HIS A 1 91 ? 0.814 -9.220 -0.738 1.00 97.50 91 HIS A C 1
ATOM 683 O O . HIS A 1 91 ? -0.191 -9.788 -1.158 1.00 97.50 91 HIS A O 1
ATOM 689 N N . ARG A 1 92 ? 1.652 -8.584 -1.568 1.00 97.06 92 ARG A N 1
ATOM 690 C CA . ARG A 1 92 ? 1.347 -8.363 -2.998 1.00 97.06 92 ARG A CA 1
ATOM 691 C C . ARG A 1 92 ? 1.194 -9.646 -3.810 1.00 97.06 92 ARG A C 1
ATOM 693 O O . ARG A 1 92 ? 0.387 -9.686 -4.730 1.00 97.06 92 ARG A O 1
ATOM 700 N N . VAL A 1 93 ? 1.908 -10.695 -3.409 1.00 95.69 93 VAL A N 1
ATOM 701 C CA . VAL A 1 93 ? 1.829 -12.046 -3.992 1.00 95.69 93 VAL A CA 1
ATOM 702 C C . VAL A 1 93 ? 1.338 -13.091 -2.986 1.00 95.69 93 VAL A C 1
ATOM 704 O O . VAL A 1 93 ? 1.473 -14.294 -3.204 1.00 95.69 93 VAL A O 1
ATOM 707 N N . ALA A 1 94 ? 0.794 -12.650 -1.847 1.00 96.81 94 ALA A N 1
ATOM 708 C CA . ALA A 1 94 ? 0.345 -13.559 -0.803 1.00 96.81 94 ALA A CA 1
ATOM 709 C C . ALA A 1 94 ? -1.010 -14.197 -1.168 1.00 96.81 94 ALA A C 1
ATOM 711 O O . ALA A 1 94 ? -1.928 -13.497 -1.607 1.00 96.81 94 ALA A O 1
ATOM 712 N N . PRO A 1 95 ? -1.195 -15.509 -0.930 1.00 96.06 95 PRO A N 1
ATOM 713 C CA . PRO A 1 95 ? -2.487 -16.157 -1.115 1.00 96.06 95 PRO A CA 1
ATOM 714 C C . PRO A 1 95 ? -3.592 -15.488 -0.289 1.00 96.06 95 PRO A C 1
ATOM 716 O O . PRO A 1 95 ? -3.382 -15.093 0.858 1.00 96.06 95 PRO A O 1
ATOM 719 N N . GLY A 1 96 ? -4.794 -15.394 -0.860 1.00 95.69 96 GLY A N 1
ATOM 720 C CA . GLY A 1 96 ? -5.961 -14.818 -0.180 1.00 95.69 96 GLY A CA 1
ATOM 721 C C . GLY A 1 96 ? -6.027 -13.286 -0.184 1.00 95.69 96 GLY A C 1
ATOM 722 O O . GLY A 1 96 ? -6.935 -12.728 0.432 1.00 95.69 96 GLY A O 1
ATOM 723 N N . TRP A 1 97 ? -5.112 -12.612 -0.885 1.00 98.31 97 TRP A N 1
ATOM 724 C CA . TRP A 1 97 ? -5.150 -11.168 -1.113 1.00 98.31 97 TRP A CA 1
ATOM 725 C C . TRP A 1 97 ? -5.589 -10.855 -2.542 1.00 98.31 97 TRP A C 1
ATOM 727 O O . TRP A 1 97 ? -5.125 -11.472 -3.500 1.00 98.31 97 TRP A O 1
ATOM 737 N N . ALA A 1 98 ? -6.486 -9.882 -2.696 1.00 98.31 98 ALA A N 1
ATOM 738 C CA . ALA A 1 98 ? -6.783 -9.323 -4.007 1.00 98.31 98 ALA A CA 1
ATOM 739 C C . ALA A 1 98 ? -5.707 -8.299 -4.379 1.00 98.31 98 ALA A C 1
ATOM 741 O O . ALA A 1 98 ? -5.396 -7.403 -3.596 1.00 98.31 98 ALA A O 1
ATOM 742 N N . TYR A 1 99 ? -5.164 -8.405 -5.587 1.00 97.81 99 TYR A N 1
ATOM 743 C CA . TYR A 1 99 ? -4.216 -7.421 -6.095 1.00 97.81 99 TYR A CA 1
ATOM 744 C C . TYR A 1 99 ? -4.938 -6.110 -6.445 1.00 97.81 99 TYR A C 1
ATOM 746 O O . TYR A 1 99 ? -5.899 -6.103 -7.215 1.00 97.81 99 TYR A O 1
ATOM 754 N N . GLY A 1 100 ? -4.505 -4.999 -5.859 1.00 98.06 100 GLY A N 1
ATOM 755 C C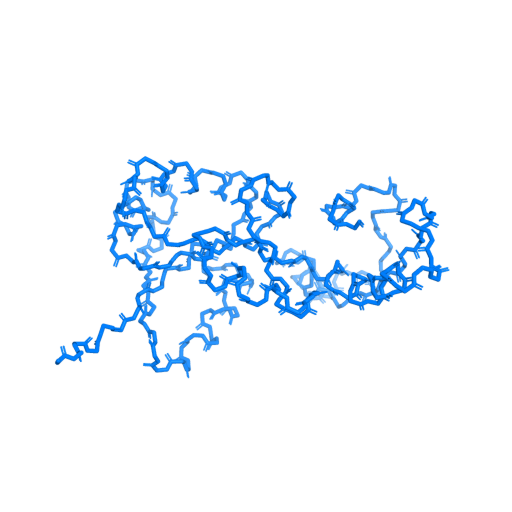A . GLY A 1 100 ? -5.204 -3.711 -5.842 1.00 98.06 100 GLY A CA 1
ATOM 756 C C . GLY A 1 100 ? -5.138 -2.903 -7.137 1.00 98.06 100 GLY A C 1
ATOM 757 O O . GLY A 1 100 ? -5.180 -1.680 -7.074 1.00 98.06 100 GLY A O 1
ATOM 758 N N . PHE A 1 101 ? -5.018 -3.553 -8.294 1.00 97.62 101 PHE A N 1
ATOM 759 C CA . PHE A 1 101 ? -4.962 -2.892 -9.595 1.00 97.62 101 PHE A CA 1
ATOM 760 C C . PHE A 1 101 ? -6.286 -3.081 -10.346 1.00 97.62 101 PHE A C 1
ATOM 762 O O . PHE A 1 101 ? -6.441 -4.038 -11.093 1.00 97.62 101 PHE A O 1
ATOM 769 N N . ALA A 1 102 ? -7.268 -2.205 -10.120 1.00 97.38 102 ALA A N 1
ATOM 770 C CA . ALA A 1 102 ? -8.644 -2.390 -10.600 1.00 97.38 102 ALA A CA 1
ATOM 771 C C . ALA A 1 102 ? -8.775 -2.544 -12.128 1.00 97.38 102 ALA A C 1
ATOM 773 O O . ALA A 1 102 ? -9.693 -3.219 -12.590 1.00 97.38 102 ALA A O 1
ATOM 774 N N . GLU A 1 103 ? -7.859 -1.957 -12.893 1.00 96.25 103 GLU A N 1
ATOM 775 C CA . GLU A 1 103 ? -7.816 -1.978 -14.355 1.00 96.25 103 GLU A CA 1
ATOM 776 C C . GLU A 1 103 ? -7.124 -3.222 -14.938 1.00 96.25 103 GLU A C 1
ATOM 778 O O . GLU A 1 103 ? -7.071 -3.362 -16.157 1.00 96.25 103 GLU A O 1
ATOM 783 N N . LEU A 1 104 ? -6.595 -4.125 -14.100 1.00 94.50 104 LEU A N 1
ATOM 784 C CA . LEU A 1 104 ? -5.805 -5.279 -14.551 1.00 94.50 104 LEU A CA 1
ATOM 785 C C . LEU A 1 104 ? -6.561 -6.181 -15.535 1.00 94.50 104 LEU A C 1
ATOM 787 O O . LEU A 1 104 ? -5.979 -6.670 -16.498 1.00 94.50 104 LEU A O 1
ATOM 791 N N . ASP A 1 105 ? -7.837 -6.441 -15.253 1.00 94.31 105 ASP A N 1
ATOM 792 C CA . ASP A 1 105 ? -8.752 -7.180 -16.117 1.00 94.31 105 ASP A CA 1
ATOM 793 C C . ASP A 1 105 ? -10.206 -6.762 -15.835 1.00 94.31 105 ASP A C 1
ATOM 795 O O . ASP A 1 105 ? -10.497 -6.079 -14.850 1.00 94.31 105 ASP A O 1
ATOM 799 N N . ALA A 1 106 ? -11.141 -7.187 -16.692 1.00 95.56 106 ALA A N 1
ATOM 800 C CA . ALA A 1 106 ? -12.551 -6.799 -16.597 1.00 95.56 106 ALA A CA 1
ATOM 801 C C . ALA A 1 106 ? -13.238 -7.210 -15.277 1.00 95.56 106 ALA A C 1
ATOM 803 O O . ALA A 1 106 ? -14.211 -6.578 -14.874 1.00 95.56 106 ALA A O 1
ATOM 804 N N . ALA A 1 107 ? -12.753 -8.254 -14.600 1.00 96.50 107 ALA A N 1
ATOM 805 C CA . ALA A 1 107 ? -13.292 -8.740 -13.333 1.00 96.50 107 ALA A CA 1
ATOM 806 C C . ALA A 1 107 ? -12.541 -8.178 -12.111 1.00 96.50 107 ALA A C 1
ATOM 808 O O . ALA A 1 107 ? -12.992 -8.351 -10.975 1.00 96.50 107 ALA A O 1
ATOM 809 N N . GLN A 1 108 ? -11.391 -7.527 -12.302 1.00 97.50 108 GLN A N 1
ATOM 810 C CA . GLN A 1 108 ? -10.501 -7.161 -11.206 1.00 97.50 108 GLN A CA 1
ATOM 811 C C . GLN A 1 108 ? -11.111 -6.107 -10.282 1.00 97.50 108 GLN A C 1
ATOM 813 O O . GLN A 1 108 ? -11.017 -6.241 -9.061 1.00 97.50 108 GLN A O 1
ATOM 818 N N . ALA A 1 109 ? -11.802 -5.108 -10.831 1.00 98.19 109 ALA A N 1
ATOM 819 C CA . ALA A 1 109 ? -12.509 -4.108 -10.033 1.00 98.19 109 ALA A CA 1
ATOM 820 C C . ALA A 1 109 ? -13.538 -4.742 -9.075 1.00 98.19 109 ALA A C 1
ATOM 822 O O . ALA A 1 109 ? -13.646 -4.334 -7.915 1.00 98.19 109 ALA A O 1
ATOM 823 N N . ASP A 1 110 ? -14.255 -5.776 -9.522 1.00 98.25 110 ASP A N 1
ATOM 824 C CA . ASP A 1 110 ? -15.223 -6.499 -8.692 1.00 98.25 110 ASP A CA 1
ATOM 825 C C . ASP A 1 110 ? -14.530 -7.347 -7.619 1.00 98.25 110 ASP A C 1
ATOM 827 O O . ASP A 1 110 ? -14.975 -7.357 -6.467 1.00 98.25 110 ASP A O 1
ATOM 831 N N . LYS A 1 111 ? -13.394 -7.981 -7.949 1.00 97.94 111 LYS A N 1
ATOM 832 C CA . LYS A 1 111 ? -12.554 -8.689 -6.965 1.00 97.94 111 LYS A CA 1
ATOM 833 C C . LYS A 1 111 ? -12.077 -7.741 -5.863 1.00 97.94 111 LYS A C 1
ATOM 835 O O . LYS A 1 111 ? -12.229 -8.062 -4.688 1.00 97.94 111 LYS A O 1
ATOM 840 N N . VAL A 1 112 ? -11.559 -6.559 -6.216 1.00 98.38 112 VAL A N 1
ATOM 841 C CA . VAL A 1 112 ? -11.126 -5.538 -5.241 1.00 98.38 112 VAL A CA 1
ATOM 842 C C . VAL A 1 112 ? -12.309 -5.059 -4.393 1.00 98.38 112 VAL A C 1
ATOM 844 O O . VAL A 1 112 ? -12.193 -4.945 -3.171 1.00 98.38 112 VAL A O 1
ATOM 847 N N . ARG A 1 113 ? -13.478 -4.830 -5.006 1.00 97.38 113 ARG A N 1
ATOM 848 C CA . ARG A 1 113 ? -14.688 -4.400 -4.288 1.00 97.38 113 ARG A CA 1
ATOM 849 C C . ARG A 1 113 ? -15.137 -5.423 -3.244 1.00 97.38 113 ARG A C 1
ATOM 851 O O . ARG A 1 113 ? -15.480 -5.016 -2.136 1.00 97.38 113 ARG A O 1
ATOM 858 N N . ALA A 1 114 ? -15.117 -6.712 -3.580 1.00 97.75 114 ALA A N 1
ATOM 859 C CA . ALA A 1 114 ? -15.569 -7.795 -2.706 1.00 97.75 114 ALA A CA 1
ATOM 860 C C . ALA A 1 114 ? -14.522 -8.245 -1.668 1.00 97.75 114 ALA A C 1
ATOM 862 O O . ALA A 1 114 ? -14.871 -8.883 -0.675 1.00 97.75 114 ALA A O 1
ATOM 863 N N . ALA A 1 115 ? -13.240 -7.937 -1.878 1.00 97.94 115 ALA A N 1
ATOM 864 C CA . ALA A 1 115 ? -12.162 -8.446 -1.040 1.00 97.94 115 ALA A CA 1
ATOM 865 C C . ALA A 1 115 ? -12.149 -7.839 0.372 1.00 97.94 115 ALA A C 1
ATOM 867 O O . ALA A 1 115 ? -12.249 -6.623 0.559 1.00 97.94 115 ALA A O 1
ATOM 868 N N . LYS A 1 116 ? -11.922 -8.692 1.379 1.00 97.62 116 LYS A N 1
ATOM 869 C CA . LYS A 1 116 ? -11.583 -8.255 2.744 1.00 97.62 116 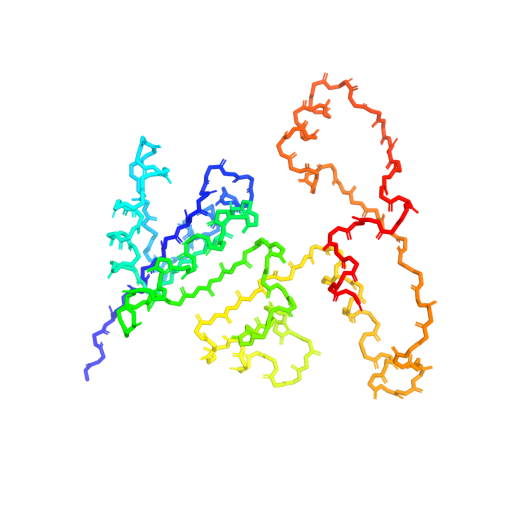LYS A CA 1
ATOM 870 C C . LYS A 1 116 ? -10.135 -7.768 2.859 1.00 97.62 116 LYS A C 1
ATOM 872 O O . LYS A 1 116 ? -9.843 -6.958 3.730 1.00 97.62 116 LYS A O 1
ATOM 877 N N . ARG A 1 117 ? -9.247 -8.253 1.987 1.00 98.44 117 ARG A N 1
ATOM 878 C CA . ARG A 1 117 ? -7.815 -7.944 1.982 1.00 98.44 117 ARG A CA 1
ATOM 879 C C . ARG A 1 117 ? -7.359 -7.583 0.574 1.00 98.44 117 ARG A C 1
ATOM 881 O O . ARG A 1 117 ? -7.516 -8.386 -0.348 1.00 98.44 117 ARG A O 1
ATOM 888 N N . VAL A 1 118 ? -6.815 -6.383 0.418 1.00 98.81 118 VAL A N 1
ATOM 889 C CA . VAL A 1 118 ? -6.318 -5.845 -0.850 1.00 98.81 118 VAL A CA 1
ATOM 890 C C . VAL A 1 118 ? -4.856 -5.461 -0.676 1.00 98.81 118 VAL A C 1
ATOM 892 O O . VAL A 1 118 ? -4.519 -4.722 0.244 1.00 98.81 118 VAL A O 1
ATOM 895 N N . ALA A 1 119 ? -3.988 -5.960 -1.550 1.00 98.44 119 ALA A N 1
ATOM 896 C CA . ALA A 1 119 ? -2.587 -5.571 -1.583 1.00 98.44 119 ALA A CA 1
ATOM 897 C C . ALA A 1 119 ? -2.410 -4.507 -2.666 1.00 98.44 119 ALA A C 1
ATOM 899 O O . ALA A 1 119 ? -2.605 -4.783 -3.849 1.00 98.44 119 ALA A O 1
ATOM 900 N N . ASN A 1 120 ? -2.099 -3.279 -2.265 1.00 98.06 120 ASN A N 1
ATOM 901 C CA . ASN A 1 120 ? -1.869 -2.185 -3.192 1.00 98.06 120 ASN A CA 1
ATOM 902 C C . ASN A 1 120 ? -0.577 -2.449 -3.984 1.00 98.06 120 ASN A C 1
ATOM 904 O O . ASN A 1 120 ? 0.450 -2.783 -3.379 1.00 98.06 120 ASN A O 1
ATOM 908 N N . PRO A 1 121 ? -0.610 -2.286 -5.314 1.00 97.50 121 PRO A N 1
ATOM 909 C CA . PRO A 1 121 ? 0.531 -2.590 -6.160 1.00 97.50 121 PRO A CA 1
ATOM 910 C C . PRO A 1 121 ? 1.716 -1.655 -5.895 1.00 97.50 121 PRO A C 1
ATOM 912 O O . PRO A 1 121 ? 1.577 -0.538 -5.384 1.00 97.50 121 PRO A O 1
ATOM 915 N N . GLY A 1 122 ? 2.906 -2.109 -6.270 1.00 95.38 122 GLY A N 1
ATOM 916 C CA . GLY A 1 122 ? 4.115 -1.303 -6.318 1.00 95.38 122 GLY A CA 1
ATOM 917 C C . GLY A 1 122 ? 4.092 -0.297 -7.457 1.00 95.38 122 GLY A C 1
ATOM 918 O O . GLY A 1 122 ? 3.462 -0.514 -8.492 1.00 95.38 122 GLY A O 1
ATOM 919 N N . CYS A 1 123 ? 4.846 0.794 -7.308 1.00 92.75 123 CYS A N 1
ATOM 920 C CA . CYS A 1 123 ? 4.902 1.844 -8.326 1.00 92.75 123 CYS A CA 1
ATOM 921 C C . CYS A 1 123 ? 5.456 1.346 -9.676 1.00 92.75 123 CYS A C 1
ATOM 923 O O . CYS A 1 123 ? 4.847 1.620 -10.708 1.00 92.75 123 CYS A O 1
ATOM 925 N N . TYR A 1 124 ? 6.550 0.570 -9.691 1.00 95.00 124 TYR A N 1
ATOM 926 C CA . TYR A 1 124 ? 7.068 -0.003 -10.943 1.00 95.00 124 TYR A CA 1
ATOM 927 C C . TYR A 1 124 ? 6.174 -1.118 -11.511 1.00 95.00 124 TYR A C 1
ATOM 929 O O . TYR A 1 124 ? 5.866 -1.049 -12.702 1.00 95.00 124 TYR A O 1
ATOM 937 N N . PRO A 1 125 ? 5.698 -2.097 -10.710 1.00 96.06 125 PRO A N 1
ATOM 938 C CA . PRO A 1 125 ? 4.780 -3.126 -11.196 1.00 96.06 125 PRO A CA 1
ATOM 939 C C . PRO A 1 125 ? 3.487 -2.570 -11.766 1.00 96.06 125 PRO A C 1
ATOM 941 O O . PRO A 1 125 ? 3.047 -3.057 -12.798 1.00 96.06 125 PRO A O 1
ATOM 944 N N . THR A 1 126 ? 2.927 -1.503 -11.188 1.00 96.12 126 THR A N 1
ATOM 945 C CA . THR A 1 126 ? 1.745 -0.837 -11.758 1.00 96.12 126 THR A CA 1
ATOM 946 C C . THR A 1 126 ? 1.979 -0.457 -13.223 1.00 96.12 126 THR A C 1
ATOM 948 O O . THR A 1 126 ? 1.184 -0.819 -14.085 1.00 96.12 126 THR A O 1
ATOM 951 N N . GLY A 1 127 ? 3.092 0.219 -13.529 1.00 94.88 12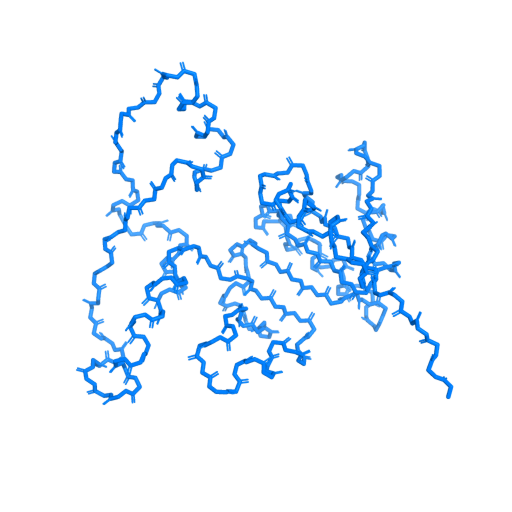7 GLY A N 1
ATOM 952 C CA . GLY A 1 127 ? 3.414 0.627 -14.899 1.00 94.88 127 GLY A CA 1
ATOM 953 C C . GLY A 1 127 ? 3.783 -0.544 -15.812 1.00 94.88 127 GLY A C 1
ATOM 954 O O . GLY A 1 127 ? 3.292 -0.636 -16.934 1.00 94.88 127 GLY A O 1
ATOM 955 N N . ALA A 1 128 ? 4.630 -1.457 -15.338 1.00 96.12 128 ALA A N 1
ATOM 956 C CA . ALA A 1 128 ? 5.098 -2.582 -16.140 1.00 96.12 128 ALA A CA 1
ATOM 957 C C . ALA A 1 128 ? 3.971 -3.578 -16.458 1.00 96.12 128 ALA A C 1
ATOM 959 O O . ALA A 1 128 ? 3.779 -3.933 -17.619 1.00 96.12 128 ALA A O 1
ATOM 960 N N . ILE A 1 129 ? 3.175 -3.978 -15.462 1.00 96.19 129 ILE A N 1
ATOM 961 C CA . ILE A 1 129 ? 2.068 -4.930 -15.638 1.00 96.19 129 ILE A CA 1
ATOM 962 C C . ILE A 1 129 ? 0.995 -4.344 -16.555 1.00 96.19 129 ILE A C 1
ATOM 964 O O . ILE A 1 129 ? 0.493 -5.065 -17.414 1.00 96.19 129 ILE A O 1
ATOM 968 N N . ALA A 1 130 ? 0.689 -3.044 -16.441 1.00 96.06 130 ALA A N 1
ATOM 969 C CA . ALA A 1 130 ? -0.269 -2.374 -17.325 1.00 96.06 130 ALA A CA 1
ATOM 970 C C . ALA A 1 130 ? 0.098 -2.504 -18.812 1.00 96.06 130 ALA A C 1
ATOM 972 O O . ALA A 1 130 ? -0.784 -2.586 -19.664 1.00 96.06 130 ALA A O 1
ATOM 973 N N . LEU A 1 131 ? 1.397 -2.523 -19.121 1.00 95.38 131 LEU A N 1
ATOM 974 C CA . LEU A 1 131 ? 1.910 -2.638 -20.485 1.00 95.38 131 LEU A CA 1
ATOM 975 C C . LEU A 1 131 ? 2.067 -4.098 -20.926 1.00 95.38 131 LEU A C 1
ATOM 977 O O . LEU A 1 131 ? 1.753 -4.434 -22.064 1.00 95.38 131 LEU A O 1
ATOM 981 N N . ILE A 1 132 ? 2.563 -4.962 -20.038 1.00 95.88 132 ILE A N 1
ATOM 982 C CA . ILE A 1 132 ? 2.950 -6.337 -20.373 1.00 95.88 132 ILE A CA 1
ATOM 983 C C . ILE A 1 132 ? 1.737 -7.267 -20.401 1.00 95.88 132 ILE A C 1
ATOM 985 O O . ILE A 1 132 ? 1.597 -8.067 -21.328 1.00 95.88 132 ILE A O 1
ATOM 989 N N . ARG A 1 133 ? 0.840 -7.172 -19.412 1.00 95.12 133 ARG A N 1
ATOM 990 C CA . ARG A 1 133 ? -0.255 -8.134 -19.248 1.00 95.12 133 ARG A CA 1
ATOM 991 C C . ARG A 1 133 ? -1.170 -8.230 -20.478 1.00 95.12 133 ARG A C 1
ATOM 993 O O . ARG A 1 133 ? -1.420 -9.359 -20.898 1.00 95.12 133 ARG A O 1
ATOM 1000 N N . PRO A 1 134 ? -1.602 -7.125 -21.121 1.00 95.50 134 PRO A N 1
ATOM 1001 C CA . PRO A 1 134 ? -2.428 -7.214 -22.326 1.00 95.50 134 PRO A CA 1
ATOM 1002 C C . PRO A 1 134 ? -1.734 -7.930 -23.493 1.00 95.50 134 PRO A C 1
ATOM 1004 O O . PRO A 1 134 ? -2.396 -8.593 -24.288 1.00 95.50 134 PRO A O 1
ATOM 1007 N N . LEU A 1 135 ? -0.404 -7.820 -23.601 1.00 96.88 135 LEU A N 1
ATOM 1008 C CA . LEU A 1 135 ? 0.376 -8.496 -24.643 1.00 96.88 135 LEU A CA 1
ATOM 1009 C C . LEU A 1 135 ? 0.455 -10.005 -24.398 1.00 96.88 135 LEU A C 1
ATOM 1011 O O . LEU A 1 135 ? 0.404 -10.780 -25.354 1.00 96.88 135 LEU A O 1
ATOM 1015 N N . ILE A 1 136 ? 0.547 -10.416 -23.130 1.00 96.31 136 ILE A N 1
ATOM 1016 C CA . ILE A 1 136 ? 0.477 -11.827 -22.735 1.00 96.31 136 ILE A CA 1
ATOM 1017 C C . ILE A 1 136 ? -0.923 -12.384 -23.003 1.00 96.31 136 ILE A C 1
ATOM 1019 O O . ILE A 1 136 ? -1.054 -13.417 -23.655 1.00 96.31 136 ILE A O 1
ATOM 1023 N N . ASP A 1 137 ? -1.972 -11.681 -22.571 1.00 95.50 137 ASP A N 1
ATOM 1024 C CA . ASP A 1 137 ? -3.363 -12.114 -22.762 1.00 95.50 137 ASP A CA 1
ATOM 1025 C C . ASP A 1 137 ? -3.737 -12.222 -24.253 1.00 95.50 137 ASP A C 1
ATOM 1027 O O . ASP A 1 137 ? -4.502 -13.103 -24.644 1.00 95.50 137 ASP A O 1
ATOM 1031 N N . ALA A 1 138 ? -3.159 -11.368 -25.105 1.00 97.12 138 ALA A N 1
ATOM 1032 C CA . ALA A 1 138 ? -3.311 -11.427 -26.558 1.00 97.12 138 ALA A CA 1
ATOM 1033 C C . ALA A 1 138 ? -2.451 -12.515 -27.239 1.00 97.12 138 ALA A C 1
ATOM 1035 O O . ALA A 1 138 ? -2.529 -12.677 -28.457 1.00 97.12 138 ALA A O 1
ATOM 1036 N N . GLY A 1 139 ? -1.611 -13.238 -26.490 1.00 97.69 139 GLY A N 1
ATOM 1037 C CA . GLY A 1 139 ? -0.701 -14.260 -27.016 1.00 97.69 139 GLY A CA 1
ATOM 1038 C C . GLY A 1 139 ? 0.471 -13.709 -27.836 1.00 97.69 139 GLY A C 1
ATOM 1039 O O . GLY A 1 139 ? 1.117 -14.464 -28.558 1.00 97.69 139 GLY A O 1
ATOM 1040 N N . ILE A 1 140 ? 0.747 -12.403 -27.749 1.00 98.25 140 ILE A N 1
ATOM 1041 C CA . ILE A 1 140 ? 1.860 -11.740 -28.449 1.00 98.25 140 ILE A CA 1
ATOM 1042 C C . ILE A 1 140 ? 3.184 -12.044 -27.741 1.00 98.25 140 ILE A C 1
ATOM 1044 O O . ILE A 1 140 ? 4.209 -12.240 -28.394 1.00 98.25 140 ILE A O 1
ATOM 1048 N N . ILE A 1 141 ? 3.157 -12.089 -26.407 1.00 97.31 141 ILE A N 1
ATOM 1049 C CA . ILE A 1 141 ? 4.306 -12.412 -25.560 1.00 97.31 141 ILE A CA 1
ATOM 1050 C C . ILE A 1 141 ? 3.992 -13.698 -24.780 1.00 97.31 141 ILE A C 1
ATOM 1052 O O . ILE A 1 141 ? 2.958 -13.756 -24.115 1.00 97.31 141 ILE A O 1
ATOM 1056 N N . PRO A 1 142 ? 4.854 -14.730 -24.830 1.00 97.00 142 PRO A N 1
ATOM 1057 C CA . PRO A 1 142 ? 4.712 -15.899 -23.967 1.00 97.00 142 PRO A CA 1
ATOM 1058 C C . PRO A 1 142 ? 4.767 -15.519 -22.476 1.00 97.00 142 PRO A C 1
ATOM 1060 O O . PRO A 1 142 ? 5.586 -14.675 -22.111 1.00 97.00 142 PRO A O 1
ATOM 1063 N N . PRO A 1 143 ? 3.966 -16.148 -21.594 1.00 94.38 143 PRO A N 1
ATOM 1064 C CA . PRO A 1 143 ? 3.985 -15.848 -20.158 1.00 94.38 143 PRO A CA 1
ATOM 1065 C C . PRO A 1 143 ? 5.352 -16.027 -19.479 1.00 94.38 143 PRO A C 1
ATOM 1067 O O . PRO A 1 143 ? 5.612 -15.407 -18.456 1.00 94.38 143 PRO A O 1
ATOM 1070 N N . ASP A 1 144 ? 6.213 -16.880 -20.031 1.00 94.88 144 ASP A N 1
ATOM 1071 C CA . ASP A 1 144 ? 7.559 -17.193 -19.543 1.00 94.88 144 ASP A CA 1
ATOM 1072 C C . ASP A 1 144 ? 8.668 -16.434 -20.293 1.00 94.88 144 ASP A C 1
ATOM 1074 O O . ASP A 1 144 ? 9.856 -16.717 -20.115 1.00 94.88 144 ASP A O 1
ATOM 1078 N N . HIS A 1 145 ? 8.307 -15.466 -21.141 1.00 95.75 145 HIS A N 1
ATOM 1079 C CA . HIS A 1 145 ? 9.285 -14.671 -21.868 1.00 95.75 145 HIS A CA 1
ATOM 1080 C C . HIS A 1 145 ? 10.128 -13.821 -20.897 1.00 95.75 145 HIS A C 1
ATOM 1082 O O . HIS A 1 145 ? 9.565 -13.122 -20.052 1.00 95.75 145 HIS A O 1
ATOM 1088 N N . PRO A 1 146 ? 11.468 -13.807 -21.026 1.00 93.44 146 PRO A N 1
ATOM 1089 C CA . PRO A 1 146 ? 12.338 -13.052 -20.129 1.00 93.44 146 PRO A CA 1
ATOM 1090 C C . PRO A 1 146 ? 12.278 -11.549 -20.442 1.00 93.44 146 PRO A C 1
ATOM 1092 O O . PRO A 1 146 ? 13.088 -11.018 -21.202 1.00 93.44 146 PRO A O 1
ATOM 1095 N N . ILE A 1 147 ? 11.298 -10.855 -19.862 1.00 93.62 147 ILE A N 1
ATOM 1096 C CA . ILE A 1 147 ? 11.131 -9.408 -20.012 1.00 93.62 147 ILE A CA 1
ATOM 1097 C C . ILE A 1 147 ? 12.138 -8.661 -19.133 1.00 93.62 147 ILE A C 1
ATOM 1099 O O . ILE A 1 147 ? 12.252 -8.908 -17.934 1.00 93.62 147 ILE A O 1
ATOM 1103 N N . THR A 1 148 ? 12.808 -7.671 -19.721 1.00 92.62 148 THR A N 1
ATOM 1104 C CA . THR A 1 148 ? 13.652 -6.723 -18.987 1.00 92.62 148 THR A CA 1
ATOM 1105 C C . THR A 1 148 ? 12.900 -5.415 -18.769 1.00 92.62 148 THR A C 1
ATOM 1107 O O . THR A 1 148 ? 12.537 -4.735 -19.729 1.00 92.62 148 THR A O 1
ATOM 1110 N N . VAL A 1 149 ? 12.726 -5.018 -17.507 1.00 93.19 149 VAL A N 1
ATOM 1111 C CA . VAL A 1 149 ? 12.125 -3.731 -17.132 1.00 93.19 149 VAL A CA 1
ATOM 1112 C C . VAL A 1 149 ? 13.220 -2.782 -16.646 1.00 93.19 149 VAL A C 1
ATOM 1114 O O . VAL A 1 149 ? 13.747 -2.942 -15.549 1.00 93.19 149 VAL A O 1
ATOM 1117 N N . ASN A 1 150 ? 13.546 -1.772 -17.455 1.00 92.69 150 ASN A N 1
ATOM 1118 C CA . ASN A 1 150 ? 14.391 -0.650 -17.040 1.00 92.69 150 ASN A CA 1
ATOM 1119 C C . ASN A 1 150 ? 13.481 0.525 -16.681 1.00 92.69 150 ASN A C 1
ATOM 1121 O O . ASN A 1 150 ? 12.812 1.069 -17.559 1.00 92.69 150 ASN A O 1
ATOM 1125 N N . ALA A 1 151 ? 13.439 0.902 -15.405 1.00 92.31 151 ALA A N 1
ATOM 1126 C CA . ALA A 1 151 ? 12.552 1.950 -14.916 1.00 92.31 151 ALA A CA 1
ATOM 1127 C C . ALA A 1 151 ? 13.335 3.121 -14.314 1.00 92.31 151 ALA A C 1
ATOM 1129 O O . ALA A 1 151 ? 14.400 2.942 -13.727 1.00 92.31 151 ALA A O 1
ATOM 1130 N N . VAL A 1 152 ? 12.778 4.323 -14.456 1.00 92.75 152 VAL A N 1
ATOM 1131 C CA . VAL A 1 152 ? 13.295 5.562 -13.866 1.00 92.75 152 VAL A CA 1
ATOM 1132 C C . VAL A 1 152 ? 12.187 6.159 -13.007 1.00 92.75 152 VAL A C 1
ATOM 1134 O O . VAL A 1 152 ? 11.035 6.213 -13.435 1.00 92.75 152 VAL A O 1
ATOM 1137 N N . SER A 1 153 ? 12.529 6.605 -11.802 1.00 92.19 153 SER A N 1
ATOM 1138 C CA . SER A 1 153 ? 11.603 7.256 -10.874 1.00 92.19 153 SER A CA 1
ATOM 1139 C C . SER A 1 153 ? 12.206 8.550 -10.347 1.00 92.19 153 SER A C 1
ATOM 1141 O O . SER A 1 153 ? 13.424 8.689 -10.257 1.00 92.19 153 SER A O 1
ATOM 1143 N N . GLY A 1 154 ? 11.342 9.481 -9.939 1.00 91.25 154 GLY A N 1
ATOM 1144 C CA . GLY A 1 154 ? 11.752 10.567 -9.054 1.00 91.25 154 GLY A CA 1
ATOM 1145 C C . GLY A 1 154 ? 12.206 10.035 -7.689 1.00 91.25 154 GLY A C 1
ATOM 1146 O O . GLY A 1 154 ? 11.793 8.950 -7.263 1.00 91.25 154 GLY A O 1
ATOM 1147 N N . TYR A 1 155 ? 13.024 10.826 -6.988 1.00 89.00 155 TYR A N 1
ATOM 1148 C CA . TYR A 1 155 ? 13.620 10.455 -5.699 1.00 89.00 155 TYR A CA 1
ATOM 1149 C C . TYR A 1 155 ? 12.594 10.254 -4.571 1.00 89.00 155 TYR A C 1
ATOM 1151 O O . TYR A 1 155 ? 12.896 9.599 -3.575 1.00 89.00 155 TYR A O 1
ATOM 1159 N N . SER A 1 156 ? 11.364 10.763 -4.724 1.00 85.50 156 SER A N 1
ATOM 1160 C CA . SER A 1 156 ? 10.282 10.565 -3.751 1.00 85.50 156 SER A CA 1
ATOM 1161 C C . SER A 1 156 ? 9.927 9.090 -3.540 1.00 85.50 156 SER A C 1
ATOM 1163 O O . SER A 1 156 ? 9.513 8.703 -2.447 1.00 85.50 156 SER A O 1
ATOM 1165 N N . GLY A 1 157 ? 10.161 8.242 -4.549 1.00 82.88 157 GLY A N 1
ATOM 1166 C CA . GLY A 1 157 ? 9.975 6.793 -4.451 1.00 82.88 157 GLY A CA 1
ATOM 1167 C C . GLY A 1 157 ? 10.987 6.091 -3.538 1.00 82.88 157 GLY A C 1
ATOM 1168 O O . GLY A 1 157 ? 10.704 5.000 -3.050 1.00 82.88 157 GLY A O 1
ATOM 1169 N N . GLY A 1 158 ? 12.137 6.713 -3.253 1.00 83.38 158 GLY A N 1
ATOM 1170 C CA . GLY A 1 158 ? 13.157 6.173 -2.347 1.00 83.38 158 GLY A CA 1
ATOM 1171 C C . GLY A 1 158 ? 12.826 6.323 -0.861 1.00 83.38 158 GLY A C 1
ATOM 1172 O O . GLY A 1 158 ? 13.622 5.937 -0.005 1.00 83.38 158 GLY A O 1
ATOM 1173 N N . GLY A 1 159 ? 11.660 6.888 -0.539 1.00 83.06 159 GLY A N 1
ATOM 1174 C CA . GLY A 1 159 ? 11.229 7.131 0.830 1.00 83.06 159 GLY A CA 1
ATOM 1175 C C . GLY A 1 159 ? 11.988 8.275 1.503 1.00 83.06 159 GLY A C 1
ATOM 1176 O O . GLY A 1 159 ? 12.770 9.000 0.891 1.00 83.06 159 GLY A O 1
ATOM 1177 N N . ARG A 1 160 ? 11.730 8.451 2.803 1.00 83.69 160 ARG A N 1
ATOM 1178 C CA . ARG A 1 160 ? 12.130 9.655 3.543 1.00 83.69 160 ARG A CA 1
ATOM 1179 C C . ARG A 1 160 ? 13.638 9.925 3.524 1.00 83.69 160 ARG A C 1
ATOM 1181 O O . ARG A 1 160 ? 14.029 11.060 3.302 1.00 83.69 160 ARG A O 1
ATOM 1188 N N . SER A 1 161 ? 14.473 8.904 3.716 1.00 86.25 161 SER A N 1
ATOM 1189 C CA . SER A 1 161 ? 15.932 9.087 3.753 1.00 86.25 161 SER A CA 1
ATOM 1190 C C . SER A 1 161 ? 16.505 9.554 2.416 1.00 86.25 161 SER A C 1
ATOM 1192 O O . SER A 1 161 ? 17.432 10.356 2.395 1.00 86.25 161 SER A O 1
ATOM 1194 N N . MET A 1 162 ? 15.957 9.064 1.299 1.00 89.50 162 MET A N 1
ATOM 1195 C CA . MET A 1 162 ? 16.383 9.508 -0.027 1.00 89.50 162 MET A CA 1
ATOM 1196 C C . MET A 1 162 ? 15.897 10.934 -0.294 1.00 89.50 162 MET A C 1
ATOM 1198 O O . MET A 1 162 ? 16.689 11.763 -0.726 1.00 89.50 162 MET A O 1
ATOM 1202 N N . ILE A 1 163 ? 14.636 11.240 0.031 1.00 90.00 163 ILE A N 1
ATOM 1203 C CA . ILE A 1 163 ? 14.088 12.603 -0.065 1.00 90.00 163 ILE A CA 1
ATOM 1204 C C . ILE A 1 163 ? 14.970 13.598 0.697 1.00 90.00 163 ILE A C 1
ATOM 1206 O O . ILE A 1 163 ? 15.420 14.574 0.106 1.00 90.00 163 ILE A O 1
ATOM 1210 N N . GLU A 1 164 ? 15.300 13.307 1.958 1.00 92.19 164 GLU A N 1
ATOM 1211 C CA . GLU A 1 164 ? 16.161 14.157 2.791 1.00 92.19 164 GLU A CA 1
ATOM 1212 C C . GLU A 1 164 ? 17.542 14.397 2.150 1.00 92.19 164 GLU A C 1
ATOM 1214 O O . GLU A 1 164 ? 18.039 15.522 2.168 1.00 92.19 164 GLU A O 1
ATOM 1219 N N . ALA A 1 165 ? 18.159 13.377 1.542 1.00 92.06 165 ALA A N 1
ATOM 1220 C CA . ALA A 1 165 ? 19.464 13.510 0.889 1.00 92.06 165 ALA A CA 1
ATOM 1221 C C . ALA A 1 165 ? 19.416 14.368 -0.391 1.00 92.06 165 ALA A C 1
ATOM 1223 O O . ALA A 1 165 ? 20.314 15.180 -0.634 1.00 92.06 165 ALA A O 1
ATOM 1224 N N . TYR A 1 166 ? 18.367 14.218 -1.205 1.00 92.81 166 TYR A N 1
ATOM 1225 C CA . TYR A 1 166 ? 18.169 15.037 -2.404 1.00 92.81 166 TYR A CA 1
ATOM 1226 C C . TYR A 1 166 ? 17.837 16.490 -2.054 1.00 92.81 166 TYR A C 1
ATOM 1228 O O . TYR A 1 166 ? 18.414 17.402 -2.645 1.00 92.81 166 TYR A O 1
ATOM 1236 N N . GLU A 1 167 ? 16.973 16.724 -1.064 1.00 93.38 167 GLU A N 1
ATOM 1237 C CA . GLU A 1 167 ? 16.625 18.074 -0.601 1.00 93.38 167 GLU A CA 1
ATOM 1238 C C . GLU A 1 167 ? 17.803 18.784 0.081 1.00 93.38 167 GLU A C 1
ATOM 1240 O O . GLU A 1 167 ? 17.960 19.996 -0.061 1.00 93.38 167 GLU A O 1
ATOM 1245 N N . ALA A 1 168 ? 18.681 18.038 0.760 1.00 95.88 168 ALA A N 1
ATOM 1246 C CA . ALA A 1 168 ? 19.926 18.564 1.318 1.00 95.88 168 ALA A CA 1
ATOM 1247 C C . ALA A 1 168 ? 21.027 18.803 0.264 1.00 95.88 168 ALA A C 1
ATOM 1249 O O . ALA A 1 168 ? 22.085 19.337 0.601 1.00 95.88 168 ALA A O 1
ATOM 1250 N N . GLY A 1 169 ? 20.819 18.394 -0.994 1.00 94.75 169 GLY A N 1
ATOM 1251 C CA . GLY A 1 169 ? 21.811 18.509 -2.066 1.00 94.75 169 GLY A CA 1
ATOM 1252 C C . GLY A 1 169 ? 23.034 17.601 -1.892 1.00 94.75 169 GLY A C 1
ATOM 1253 O O . GLY A 1 169 ? 24.088 17.884 -2.460 1.00 94.75 169 GLY A O 1
ATOM 1254 N N . THR A 1 170 ? 22.925 16.534 -1.094 1.00 95.44 170 THR A N 1
ATOM 1255 C CA . THR A 1 170 ? 24.019 15.584 -0.824 1.00 95.44 170 THR A CA 1
ATOM 1256 C C . THR A 1 170 ? 23.945 14.323 -1.686 1.00 95.44 170 THR A C 1
ATOM 1258 O O . THR A 1 170 ? 24.933 13.596 -1.785 1.00 95.44 170 THR A O 1
ATOM 1261 N N . ALA A 1 171 ? 22.799 14.068 -2.321 1.00 92.69 171 ALA A N 1
ATOM 1262 C CA . ALA A 1 171 ? 22.594 12.948 -3.233 1.00 92.69 171 ALA A CA 1
ATOM 1263 C C . ALA A 1 171 ? 23.136 13.228 -4.653 1.00 92.69 171 ALA A C 1
ATOM 1265 O O . ALA A 1 171 ? 23.153 14.380 -5.102 1.00 92.69 171 ALA A O 1
ATOM 1266 N N . PRO A 1 172 ? 23.550 12.188 -5.402 1.00 92.25 172 PRO A N 1
ATOM 1267 C CA . PRO A 1 172 ? 23.944 12.341 -6.798 1.00 92.25 172 PRO A CA 1
ATOM 1268 C C . PRO A 1 172 ? 22.738 12.704 -7.692 1.00 92.25 172 PRO A C 1
ATOM 1270 O O . PRO A 1 172 ? 21.616 12.274 -7.421 1.00 92.25 172 PRO A O 1
ATOM 1273 N N . PRO A 1 173 ? 22.943 13.411 -8.823 1.00 90.31 173 PRO A N 1
ATOM 1274 C CA . PRO A 1 173 ? 21.856 13.758 -9.750 1.00 90.31 173 PRO A CA 1
ATOM 1275 C C . PRO A 1 173 ? 21.122 12.548 -10.342 1.00 90.31 173 PRO A C 1
ATOM 1277 O O . PRO A 1 173 ? 19.978 12.665 -10.773 1.00 90.31 173 PRO A O 1
ATOM 1280 N N . PHE A 1 174 ? 21.795 11.399 -10.393 1.00 90.94 174 PHE A N 1
ATOM 1281 C CA . PHE A 1 174 ? 21.273 10.142 -10.904 1.00 90.94 174 PHE A CA 1
ATOM 1282 C C . PHE A 1 174 ? 21.988 8.979 -10.218 1.00 90.94 174 PHE A C 1
ATOM 1284 O O . PHE A 1 174 ? 23.209 9.017 -10.050 1.00 90.94 174 PHE A O 1
ATOM 1291 N N . GLU A 1 175 ? 21.237 7.942 -9.862 1.00 88.56 175 GLU A N 1
ATOM 1292 C CA . GLU A 1 175 ? 21.762 6.743 -9.217 1.00 88.56 175 GLU A CA 1
ATOM 1293 C C . GLU A 1 175 ? 21.136 5.492 -9.836 1.00 88.56 175 GLU A C 1
ATOM 1295 O O . GLU A 1 175 ? 19.922 5.410 -10.029 1.00 88.56 175 GLU A O 1
ATOM 1300 N N . LEU A 1 176 ? 21.981 4.508 -10.148 1.00 90.50 176 LEU A N 1
ATOM 1301 C CA . LEU A 1 176 ? 21.548 3.166 -10.519 1.00 90.50 176 LEU A CA 1
ATOM 1302 C C . LEU A 1 176 ? 21.548 2.295 -9.267 1.00 90.50 176 LEU A C 1
ATOM 1304 O O . LEU A 1 176 ? 22.553 2.234 -8.562 1.00 90.50 176 LEU A O 1
ATOM 1308 N N . TYR A 1 177 ? 20.457 1.576 -9.021 1.00 88.25 177 TYR A N 1
ATOM 1309 C CA . TYR A 1 177 ? 20.339 0.695 -7.863 1.00 88.25 177 TYR A CA 1
ATOM 1310 C C . TYR A 1 177 ? 19.610 -0.605 -8.218 1.00 88.25 177 TYR A C 1
ATOM 1312 O O . TYR A 1 177 ? 18.997 -0.723 -9.277 1.00 88.25 177 TYR A O 1
ATOM 1320 N N . ALA A 1 178 ? 19.710 -1.596 -7.325 1.00 85.00 178 ALA A N 1
ATOM 1321 C CA . ALA A 1 178 ? 19.079 -2.916 -7.454 1.00 85.00 178 ALA A CA 1
ATOM 1322 C C . ALA A 1 178 ? 19.411 -3.682 -8.756 1.00 85.00 178 ALA A C 1
ATOM 1324 O O . ALA A 1 178 ? 18.618 -4.493 -9.234 1.00 85.00 178 ALA A O 1
ATOM 1325 N N . LEU A 1 179 ? 20.617 -3.478 -9.299 1.00 88.50 179 LEU A N 1
ATOM 1326 C CA . LEU A 1 179 ? 21.085 -4.102 -10.546 1.00 88.50 179 LEU A CA 1
ATOM 1327 C C . LEU A 1 179 ? 21.245 -5.632 -10.459 1.00 88.50 179 LEU A C 1
ATOM 1329 O O . LEU A 1 179 ? 21.320 -6.300 -11.485 1.00 88.50 179 LEU A O 1
ATOM 1333 N N . GLY A 1 180 ? 21.280 -6.192 -9.246 1.00 88.06 180 GLY A N 1
ATOM 1334 C CA . GLY A 1 180 ? 21.366 -7.633 -8.990 1.00 88.06 180 GLY A CA 1
ATOM 1335 C C . GLY A 1 180 ? 20.024 -8.375 -8.990 1.00 88.06 180 GLY A C 1
ATOM 1336 O O . GLY A 1 180 ? 19.978 -9.497 -8.505 1.00 88.06 180 GLY A O 1
ATOM 1337 N N . LEU A 1 181 ? 18.936 -7.760 -9.480 1.00 84.75 181 LEU A N 1
ATOM 1338 C CA . LEU A 1 181 ? 17.563 -8.301 -9.415 1.00 84.75 181 LEU A CA 1
ATOM 1339 C C . LEU A 1 181 ? 17.035 -8.501 -7.980 1.00 84.75 181 LEU A C 1
ATOM 1341 O O . LEU A 1 181 ? 16.102 -9.260 -7.741 1.00 84.75 181 LEU A O 1
ATOM 1345 N N . GLU A 1 182 ? 17.594 -7.764 -7.022 1.00 86.94 182 GLU A N 1
ATOM 1346 C CA . GLU A 1 182 ? 17.203 -7.804 -5.605 1.00 86.94 182 GLU A CA 1
ATOM 1347 C C . GLU A 1 182 ? 16.083 -6.796 -5.273 1.00 86.94 182 GLU A C 1
ATOM 1349 O O . GLU A 1 182 ? 15.731 -6.593 -4.109 1.00 86.94 182 GLU A O 1
ATOM 1354 N N . HIS A 1 183 ? 15.509 -6.121 -6.280 1.00 90.12 183 HIS A N 1
ATOM 1355 C CA . HIS A 1 183 ? 14.437 -5.155 -6.047 1.00 90.12 183 HIS A CA 1
ATOM 1356 C C . HIS A 1 183 ? 13.190 -5.865 -5.506 1.00 90.12 183 HIS A C 1
ATOM 1358 O O . HIS A 1 183 ? 12.692 -6.812 -6.109 1.00 90.12 183 HIS A O 1
ATOM 1364 N N . LYS A 1 184 ? 12.574 -5.324 -4.447 1.00 88.94 184 LYS A N 1
ATOM 1365 C CA . LYS A 1 184 ? 11.345 -5.873 -3.832 1.00 88.94 184 LYS A CA 1
ATOM 1366 C C . LYS A 1 184 ? 10.124 -5.990 -4.761 1.00 88.94 184 LYS A C 1
ATOM 1368 O O . LYS A 1 184 ? 9.108 -6.541 -4.366 1.00 88.94 184 LYS A O 1
ATOM 1373 N N . HIS A 1 185 ? 10.209 -5.436 -5.968 1.00 93.75 185 HIS A N 1
ATOM 1374 C CA . HIS A 1 185 ? 9.142 -5.476 -6.968 1.00 93.75 185 HIS A CA 1
ATOM 1375 C C . HIS A 1 185 ? 9.302 -6.653 -7.930 1.00 93.75 185 HIS A C 1
ATOM 1377 O O . HIS A 1 185 ? 8.363 -6.945 -8.653 1.00 93.75 185 HIS A O 1
ATOM 1383 N N . VAL A 1 186 ? 10.454 -7.335 -7.934 1.00 92.38 186 VAL A N 1
ATOM 1384 C CA . VAL A 1 186 ? 10.697 -8.477 -8.823 1.00 92.38 186 VAL A CA 1
ATOM 1385 C C . VAL A 1 186 ? 9.675 -9.595 -8.615 1.00 92.38 186 VAL A C 1
ATOM 1387 O O . VAL A 1 186 ? 9.160 -10.056 -9.617 1.00 92.38 186 VAL A O 1
ATOM 1390 N N . PRO A 1 187 ? 9.296 -10.000 -7.384 1.00 92.12 187 PRO A N 1
ATOM 1391 C CA . PRO A 1 187 ? 8.283 -11.047 -7.221 1.00 92.12 187 PRO A CA 1
ATOM 1392 C C . PRO A 1 187 ? 6.889 -10.663 -7.734 1.00 92.12 187 PRO A C 1
ATOM 1394 O O . PRO A 1 187 ? 6.067 -11.541 -7.958 1.00 92.12 187 PRO A O 1
ATOM 1397 N N . GLU A 1 188 ? 6.601 -9.364 -7.828 1.00 92.94 188 GLU A N 1
ATOM 1398 C CA . GLU A 1 188 ? 5.306 -8.832 -8.263 1.00 92.94 188 GLU A CA 1
ATOM 1399 C C . GLU A 1 188 ? 5.178 -8.776 -9.794 1.00 92.94 188 GLU A C 1
ATOM 1401 O O . GLU A 1 188 ? 4.057 -8.750 -10.297 1.00 92.94 188 GLU A O 1
ATOM 1406 N N . LEU A 1 189 ? 6.312 -8.740 -10.507 1.00 90.56 189 LEU A N 1
ATOM 1407 C CA . LEU A 1 189 ? 6.418 -8.772 -11.970 1.00 90.56 189 LEU A CA 1
ATOM 1408 C C . LEU A 1 189 ? 6.412 -10.213 -12.488 1.00 90.56 189 LEU A C 1
ATOM 1410 O O . LEU A 1 189 ? 5.740 -10.430 -13.519 1.00 90.56 189 LEU A O 1
#

Secondary structure (DSSP, 8-state):
-------EEEEETTTSHHHHHHHHHHTT-TT-EEE---TTTTT-HHHHHHHHHH-SEEEE-S-HHHHHHHHHHHHTTGGGPPEEEE-SSTTTT-TT-EES-TTSSTTHHHHHHH-SEEEPPPHHHHHHHHHHHHHHHTTSS-TT----------GGGGHHHHHHHHHTT-S-S-----TTS--TTGGG-

Sequence (189 aa):
MSTSHTPKVFIDGEAGTTGLEIRDRLAHEPRVEVRSIDPALRKDQAARRAMLREVDLVVLCLPDDAAKETVALADALGDDAPRILDASTAHRVAPGWAYGFAELDAAQADKVRAAKRVANPGCYPTGAIALIRPLIDAGIIPPDHPITVNAVSGYSGGGRSMIEAYEAGTAPPFELYALGLEHKHVPEL

pLDDT: mean 93.26, std 7.47, range [39.25, 98.81]

Radius of gyration: 18.52 Å; chains: 1; bounding box: 58×36×51 Å